Protein AF-A0AA40NES8-F1 (afdb_monomer_lite)

Structure (mmCIF, N/CA/C/O backbone):
data_AF-A0AA40NES8-F1
#
_entry.id   AF-A0AA40NES8-F1
#
loop_
_atom_site.group_PDB
_atom_site.id
_atom_site.type_symbol
_atom_site.label_atom_id
_atom_site.label_alt_id
_atom_site.label_comp_id
_atom_site.label_asym_id
_atom_site.label_entity_id
_atom_site.label_seq_id
_atom_site.pdbx_PDB_ins_code
_atom_site.Cartn_x
_atom_site.Cartn_y
_atom_site.Cartn_z
_atom_site.occupancy
_atom_site.B_iso_or_equiv
_atom_site.auth_seq_id
_atom_site.auth_comp_id
_atom_site.auth_asym_id
_atom_site.auth_atom_id
_atom_site.pdbx_PDB_model_num
ATOM 1 N N . MET A 1 1 ? -48.119 -33.885 80.342 1.00 29.70 1 MET A N 1
ATOM 2 C CA . MET A 1 1 ? -49.426 -34.510 80.051 1.00 29.70 1 MET A CA 1
ATOM 3 C C . MET A 1 1 ? -50.015 -34.998 81.374 1.00 29.70 1 MET A C 1
ATOM 5 O O . MET A 1 1 ? -49.355 -35.772 82.047 1.00 29.70 1 MET A O 1
ATOM 9 N N . ASN A 1 2 ? -51.179 -34.446 81.740 1.00 31.34 2 ASN A N 1
ATOM 10 C CA . ASN A 1 2 ? -52.145 -34.796 82.800 1.00 31.34 2 ASN A CA 1
ATOM 11 C C . ASN A 1 2 ? -51.704 -35.031 84.259 1.00 31.34 2 ASN A C 1
ATOM 13 O O . ASN A 1 2 ? -51.312 -36.128 84.637 1.00 31.34 2 ASN A O 1
ATOM 17 N N . ILE A 1 3 ? -51.990 -34.036 85.110 1.00 27.05 3 ILE A N 1
ATOM 18 C CA . ILE A 1 3 ? -52.315 -34.236 86.531 1.00 27.05 3 ILE A CA 1
ATOM 19 C C . ILE A 1 3 ? -53.785 -33.827 86.702 1.00 27.05 3 ILE A C 1
ATOM 21 O O . ILE A 1 3 ? -54.107 -32.645 86.799 1.00 27.05 3 ILE A O 1
ATOM 25 N N . SER A 1 4 ? -54.687 -34.809 86.665 1.00 29.05 4 SER A N 1
ATOM 26 C CA . SER A 1 4 ? -56.101 -34.632 87.009 1.00 29.05 4 SER A CA 1
ATOM 27 C C . SER A 1 4 ? -56.239 -34.606 88.528 1.00 29.05 4 SER A C 1
ATOM 29 O O . SER A 1 4 ? -56.135 -35.641 89.181 1.00 29.05 4 SER A O 1
ATOM 31 N N . ILE A 1 5 ? -56.483 -33.427 89.098 1.00 32.81 5 ILE A N 1
ATOM 32 C CA . ILE A 1 5 ? -56.870 -33.289 90.505 1.00 32.81 5 ILE A CA 1
ATOM 33 C C . ILE A 1 5 ? -58.359 -33.643 90.595 1.00 32.81 5 ILE A C 1
ATOM 35 O O . ILE A 1 5 ? -59.237 -32.793 90.462 1.00 32.81 5 ILE A O 1
ATOM 39 N N . LEU A 1 6 ? -58.634 -34.936 90.766 1.00 34.38 6 LEU A N 1
ATOM 40 C CA . LEU A 1 6 ? -59.922 -35.440 91.230 1.00 34.38 6 LEU A CA 1
ATOM 41 C C . LEU A 1 6 ? -60.096 -34.984 92.684 1.00 34.38 6 LEU A C 1
ATOM 43 O O . LEU A 1 6 ? -59.504 -35.535 93.609 1.00 34.38 6 LEU A O 1
ATOM 47 N N . LEU A 1 7 ? -60.889 -33.931 92.874 1.00 34.03 7 LEU A N 1
ATOM 48 C CA . LEU A 1 7 ? -61.411 -33.490 94.167 1.00 34.03 7 LEU A CA 1
ATOM 49 C C . LEU A 1 7 ? -62.458 -34.502 94.676 1.00 34.03 7 LEU A C 1
ATOM 51 O O . LEU A 1 7 ? -63.634 -34.192 94.808 1.00 34.03 7 LEU A O 1
ATOM 55 N N . GLU A 1 8 ? -62.029 -35.724 94.988 1.00 33.12 8 GLU A N 1
ATOM 56 C CA . GLU A 1 8 ? -62.782 -36.648 95.839 1.00 33.12 8 GLU A CA 1
ATOM 57 C C . GLU A 1 8 ? -62.264 -36.526 97.275 1.00 33.12 8 GLU A C 1
ATOM 59 O O . GLU A 1 8 ? -61.567 -37.384 97.810 1.00 33.12 8 GLU A O 1
ATOM 64 N N . ARG A 1 9 ? -62.620 -35.425 97.942 1.00 36.44 9 ARG A N 1
ATOM 65 C CA . ARG A 1 9 ? -62.800 -35.484 99.394 1.00 36.44 9 ARG A CA 1
ATOM 66 C C . ARG A 1 9 ? -64.257 -35.830 99.627 1.00 36.44 9 ARG A C 1
ATOM 68 O O . ARG A 1 9 ? -65.114 -34.952 99.616 1.00 36.44 9 ARG A O 1
ATOM 75 N N . ALA A 1 10 ? -64.512 -37.123 99.809 1.00 39.66 10 ALA A N 1
ATOM 76 C CA . ALA A 1 10 ? -65.735 -37.617 100.413 1.00 39.66 10 ALA A CA 1
ATOM 77 C C . ALA A 1 10 ? -65.967 -36.838 101.717 1.00 39.66 10 ALA A C 1
ATOM 79 O O . ALA A 1 10 ? -65.285 -37.054 102.720 1.00 39.66 10 ALA A O 1
ATOM 80 N N . LEU A 1 11 ? -66.881 -35.866 101.677 1.00 40.09 11 LEU A N 1
ATOM 81 C CA . LEU A 1 11 ? -67.398 -35.237 102.883 1.00 40.09 11 LEU A CA 1
ATOM 82 C C . LEU A 1 11 ? -67.978 -36.366 103.748 1.00 40.09 11 LEU A C 1
ATOM 84 O O . LEU A 1 11 ? -68.736 -37.186 103.219 1.00 40.09 11 LEU A O 1
ATOM 88 N N . PRO A 1 12 ? -67.641 -36.450 105.047 1.00 40.66 12 PRO A N 1
ATOM 89 C CA . PRO A 1 12 ? -68.245 -37.440 105.915 1.00 40.66 12 PRO A CA 1
ATOM 90 C C . PRO A 1 12 ? -69.731 -37.089 106.008 1.00 40.66 12 PRO A C 1
ATOM 92 O O . PRO A 1 12 ? -70.103 -36.138 106.696 1.00 40.66 12 PRO A O 1
ATOM 95 N N . LEU A 1 13 ? -70.575 -37.826 105.278 1.00 49.00 13 LEU A N 1
ATOM 96 C CA . LEU A 1 13 ? -72.038 -37.759 105.332 1.00 49.00 13 LEU A CA 1
ATOM 97 C C . LEU A 1 13 ? -72.513 -38.282 106.694 1.00 49.00 13 LEU A C 1
ATOM 99 O O . LEU A 1 13 ? -73.151 -39.323 106.816 1.00 49.00 13 LEU A O 1
ATOM 103 N N . SER A 1 14 ? -72.152 -37.569 107.753 1.00 48.56 14 SER A N 1
ATOM 104 C CA . SER A 1 14 ? -72.770 -37.719 109.057 1.00 48.56 14 SER A CA 1
ATOM 105 C C . SER A 1 14 ? -74.100 -36.966 109.017 1.00 48.56 14 SER A C 1
ATOM 107 O O . SER A 1 14 ? -74.157 -35.830 108.542 1.00 48.56 14 SER A O 1
ATOM 109 N N . LYS A 1 15 ? -75.177 -37.595 109.513 1.00 53.56 15 LYS A N 1
ATOM 110 C CA . LYS A 1 15 ? -76.528 -37.001 109.640 1.00 53.56 15 LYS A CA 1
ATOM 111 C C . LYS A 1 15 ? -76.515 -35.567 110.200 1.00 53.56 15 LYS A C 1
ATOM 113 O O . LYS A 1 15 ? -77.340 -34.753 109.809 1.00 53.56 15 LYS A O 1
ATOM 118 N N . ASN A 1 16 ? -75.517 -35.259 111.028 1.00 54.31 16 ASN A N 1
ATOM 119 C CA . ASN A 1 16 ? -75.294 -33.967 111.665 1.00 54.31 16 ASN A CA 1
ATOM 120 C C . ASN A 1 16 ? -75.141 -32.795 110.668 1.00 54.31 16 ASN A C 1
ATOM 122 O O . ASN A 1 16 ? -75.653 -31.713 110.919 1.00 54.31 16 ASN A O 1
ATOM 126 N N . ILE A 1 17 ? -74.497 -32.986 109.508 1.00 53.44 17 ILE A N 1
ATOM 127 C CA . ILE A 1 17 ? -74.299 -31.880 108.547 1.00 53.44 17 ILE A CA 1
ATOM 128 C C . ILE A 1 17 ? -75.599 -31.531 107.808 1.00 53.44 17 ILE A C 1
ATOM 130 O O . ILE A 1 17 ? -75.867 -30.358 107.564 1.00 53.44 17 ILE A O 1
ATOM 134 N N . LEU A 1 18 ? -76.422 -32.528 107.472 1.00 56.97 18 LEU A N 1
ATOM 135 C CA . LEU A 1 18 ? -77.693 -32.304 106.776 1.00 56.97 18 LEU A CA 1
ATOM 136 C C . LEU A 1 18 ? -78.721 -31.612 107.682 1.00 56.97 18 LEU A C 1
ATOM 138 O O . LEU A 1 18 ? -79.370 -30.671 107.234 1.00 56.97 18 LEU A O 1
ATOM 142 N N . GLU A 1 19 ? -78.800 -32.002 108.958 1.00 59.97 19 GLU A N 1
ATOM 143 C CA . GLU A 1 19 ? -79.675 -31.346 109.944 1.00 59.97 19 GLU A CA 1
ATOM 144 C C . GLU A 1 19 ? -79.287 -29.880 110.175 1.00 59.97 19 GLU A C 1
ATOM 146 O O . GLU A 1 19 ? -80.159 -29.029 110.323 1.00 59.97 19 GLU A O 1
ATOM 151 N N . ARG A 1 20 ? -77.989 -29.556 110.131 1.00 55.78 20 ARG A N 1
ATOM 152 C CA . ARG A 1 20 ? -77.495 -28.173 110.262 1.00 55.78 20 ARG A CA 1
ATOM 153 C C . ARG A 1 20 ? -77.740 -27.311 109.020 1.00 55.78 20 ARG A C 1
ATOM 155 O O . ARG A 1 20 ? -77.788 -26.088 109.114 1.00 55.78 20 ARG A O 1
ATOM 162 N N . ILE A 1 21 ? -77.913 -27.929 107.852 1.00 56.28 21 ILE A N 1
ATOM 163 C CA . ILE A 1 21 ? -78.373 -27.231 106.643 1.00 56.28 21 ILE A CA 1
ATOM 164 C C . ILE A 1 21 ? -79.890 -27.003 106.720 1.00 56.28 21 ILE A C 1
ATOM 166 O O . ILE A 1 21 ? -80.356 -25.910 106.410 1.00 56.28 21 ILE A O 1
ATOM 170 N N . GLU A 1 22 ? -80.668 -27.998 107.165 1.00 57.59 22 GLU A N 1
ATOM 171 C CA . GLU A 1 22 ? -82.124 -27.854 107.344 1.00 57.59 22 GLU A CA 1
ATOM 172 C C . GLU A 1 22 ? -82.500 -26.859 108.447 1.00 57.59 22 GLU A C 1
ATOM 174 O O . GLU A 1 22 ? -83.479 -26.131 108.293 1.00 57.59 22 GLU A O 1
ATOM 179 N N . SER A 1 23 ? -81.709 -26.763 109.519 1.00 59.88 23 SER A N 1
ATOM 180 C CA . SER A 1 23 ? -81.905 -25.768 110.582 1.00 59.88 23 SER A CA 1
ATOM 181 C C . SER A 1 23 ? -81.563 -24.334 110.157 1.00 59.88 23 SER A C 1
ATOM 183 O O . SER A 1 23 ? -81.812 -23.397 110.916 1.00 59.88 23 SER A O 1
ATOM 185 N N . GLY A 1 24 ? -80.987 -24.147 108.964 1.00 51.44 24 GLY A N 1
ATOM 186 C CA . GLY A 1 24 ? -80.525 -22.853 108.462 1.00 51.44 24 GLY A CA 1
ATOM 187 C C . GLY A 1 24 ? -79.193 -22.384 109.056 1.00 51.44 24 GLY A C 1
ATOM 188 O O . GLY A 1 24 ? -78.754 -21.280 108.742 1.00 51.44 24 GLY A O 1
ATOM 189 N N . GLU A 1 25 ? -78.531 -23.204 109.881 1.00 46.00 25 GLU A N 1
ATOM 190 C CA . GLU A 1 25 ? -77.230 -22.883 110.483 1.00 46.00 25 GLU A CA 1
ATOM 191 C C . GLU A 1 25 ? -76.102 -22.832 109.433 1.00 46.00 25 GLU A C 1
ATOM 193 O O . GLU A 1 25 ? -75.154 -22.061 109.573 1.00 46.00 25 GLU A O 1
ATOM 198 N N . LEU A 1 26 ? -76.201 -23.625 108.358 1.00 40.88 26 LEU A N 1
ATOM 199 C CA . LEU A 1 26 ? -75.233 -23.657 107.258 1.00 40.88 26 LEU A CA 1
ATOM 200 C C . LEU A 1 26 ? -75.900 -23.337 105.913 1.00 40.88 26 LEU A C 1
ATOM 202 O O . LEU A 1 26 ? -76.825 -24.021 105.479 1.00 40.88 26 LEU A O 1
ATOM 206 N N . THR A 1 27 ? -75.391 -22.318 105.215 1.00 46.47 27 THR A N 1
ATOM 207 C CA . THR A 1 27 ? -75.899 -21.870 103.907 1.00 46.47 27 THR A CA 1
ATOM 208 C C . THR A 1 27 ? -75.092 -22.507 102.771 1.00 46.47 27 THR A C 1
ATOM 210 O O . THR A 1 27 ? -73.869 -22.380 102.728 1.00 46.47 27 THR A O 1
ATOM 213 N N . VAL A 1 28 ? -75.758 -23.205 101.844 1.00 47.62 28 VAL A N 1
ATOM 214 C CA . VAL A 1 28 ? -75.113 -23.962 100.752 1.00 47.62 28 VAL A CA 1
ATOM 215 C C . VAL A 1 28 ? -75.344 -23.265 99.411 1.00 47.62 28 VAL A C 1
ATOM 217 O O . VAL A 1 28 ? -76.488 -23.008 99.046 1.00 47.62 28 VAL A O 1
ATOM 220 N N . PHE A 1 29 ? -74.275 -23.018 98.646 1.00 47.19 29 PHE A N 1
ATOM 221 C CA . PHE A 1 29 ? -74.347 -22.388 97.324 1.00 47.19 29 PHE A CA 1
ATOM 222 C C . PHE A 1 29 ? -73.915 -23.364 96.215 1.00 47.19 29 PHE A C 1
ATOM 224 O O . PHE A 1 29 ? -72.735 -23.684 96.106 1.00 47.19 29 PHE A O 1
ATOM 231 N N . GLY A 1 30 ? -74.871 -23.786 95.373 1.00 49.47 30 GLY A N 1
ATOM 232 C CA . GLY A 1 30 ? -74.612 -24.310 94.025 1.00 49.47 30 GLY A CA 1
ATOM 233 C C . GLY A 1 30 ? -74.220 -25.786 93.835 1.00 49.47 30 GLY A C 1
ATOM 234 O O . GLY A 1 30 ? -73.278 -26.271 94.448 1.00 49.47 30 GLY A O 1
ATOM 235 N N . GLY A 1 31 ? -74.897 -26.494 92.913 1.00 59.12 31 GLY A N 1
ATOM 236 C CA . GLY A 1 31 ? -74.584 -27.879 92.503 1.00 59.12 31 GLY A CA 1
ATOM 237 C C . GLY A 1 31 ? -75.790 -28.835 92.468 1.00 59.12 31 GLY A C 1
ATOM 238 O O . GLY A 1 31 ? -76.889 -28.488 92.883 1.00 59.12 31 GLY A O 1
ATOM 239 N N . THR A 1 32 ? -75.616 -30.062 91.964 1.00 55.25 32 THR A N 1
ATOM 240 C CA . THR A 1 32 ? -76.651 -31.118 92.009 1.00 55.25 32 THR A CA 1
ATOM 241 C C . THR A 1 32 ? -76.212 -32.249 92.922 1.00 55.25 32 THR A C 1
ATOM 243 O O . THR A 1 32 ? -75.162 -32.841 92.679 1.00 55.25 32 THR A O 1
ATOM 246 N N . ILE A 1 33 ? -77.016 -32.587 93.928 1.00 56.47 33 ILE A N 1
ATOM 247 C CA . ILE A 1 33 ? -76.779 -33.763 94.768 1.00 56.47 33 ILE A CA 1
ATOM 248 C C . ILE A 1 33 ? -77.309 -34.980 94.010 1.00 56.47 33 ILE A C 1
ATOM 250 O O . ILE A 1 33 ? -78.463 -34.983 93.571 1.00 56.47 33 ILE A O 1
ATOM 254 N N . ARG A 1 34 ? -76.464 -36.000 93.836 1.00 51.94 34 ARG A N 1
ATOM 255 C CA . ARG A 1 34 ? -76.801 -37.263 93.165 1.00 51.94 34 ARG A CA 1
ATOM 256 C C . ARG A 1 34 ? -76.730 -38.430 94.151 1.00 51.94 34 ARG A C 1
ATOM 258 O O . ARG A 1 34 ? -75.913 -38.394 95.067 1.00 51.94 34 ARG A O 1
ATOM 265 N N . ASP A 1 35 ? -77.591 -39.432 93.984 1.00 51.78 35 ASP A N 1
ATOM 266 C CA . ASP A 1 35 ? -77.530 -40.677 94.760 1.00 51.78 35 ASP A CA 1
ATOM 267 C C . ASP A 1 35 ? -76.345 -41.562 94.320 1.00 51.78 35 ASP A C 1
ATOM 269 O O . ASP A 1 35 ? -75.658 -41.271 93.337 1.00 51.78 35 ASP A O 1
ATOM 273 N N . GLN A 1 36 ? -76.102 -42.670 95.030 1.00 43.06 36 GLN A N 1
ATOM 274 C CA . GLN A 1 36 ? -75.041 -43.631 94.682 1.00 43.06 36 GLN A CA 1
ATOM 275 C C . GLN A 1 36 ? -75.247 -44.310 93.311 1.00 43.06 36 GLN A C 1
ATOM 277 O O . GLN A 1 36 ? -74.318 -44.916 92.789 1.00 43.06 36 GLN A O 1
ATOM 282 N N . ALA A 1 37 ? -76.436 -44.188 92.711 1.00 41.47 37 ALA A N 1
ATOM 283 C CA . ALA A 1 37 ? -76.745 -44.637 91.354 1.00 41.47 37 ALA A CA 1
ATOM 284 C C . ALA A 1 37 ? -76.629 -43.500 90.311 1.00 41.47 37 ALA A C 1
ATOM 286 O O . ALA A 1 37 ? -77.002 -43.680 89.152 1.00 41.47 37 ALA A O 1
ATOM 287 N N . GLY A 1 38 ? -76.123 -42.325 90.703 1.00 39.50 38 GLY A N 1
ATOM 288 C CA . GLY A 1 38 ? -75.883 -41.174 89.832 1.00 39.50 38 GLY A CA 1
ATOM 289 C C . GLY A 1 38 ? -77.126 -40.348 89.483 1.00 39.50 38 GLY A C 1
ATOM 290 O O . GLY A 1 38 ? -77.019 -39.410 88.680 1.00 39.50 38 GLY A O 1
ATOM 291 N N . ARG A 1 39 ? -78.291 -40.648 90.074 1.00 47.53 39 ARG A N 1
ATOM 292 C CA . ARG A 1 39 ? -79.551 -39.926 89.838 1.00 47.53 39 ARG A CA 1
ATOM 293 C C . ARG A 1 39 ? -79.575 -38.636 90.638 1.00 47.53 39 ARG A C 1
ATOM 295 O O . ARG A 1 39 ? -79.290 -38.644 91.830 1.00 47.53 39 ARG A O 1
ATOM 302 N N . ILE A 1 40 ? -79.928 -37.525 89.994 1.00 47.97 40 ILE A N 1
ATOM 303 C CA . ILE A 1 40 ? -80.036 -36.234 90.678 1.00 47.97 40 ILE A CA 1
ATOM 304 C C . ILE A 1 40 ? -81.236 -36.283 91.621 1.00 47.97 40 ILE A C 1
ATOM 306 O O . ILE A 1 40 ? -82.371 -36.439 91.181 1.00 47.97 40 ILE A O 1
ATOM 310 N N . VAL A 1 41 ? -80.968 -36.148 92.915 1.00 52.56 41 VAL A N 1
ATOM 311 C CA . VAL A 1 41 ? -81.976 -36.173 93.981 1.00 52.56 41 VAL A CA 1
ATOM 312 C C . VAL A 1 41 ? -82.324 -34.773 94.481 1.00 52.56 41 VAL A C 1
ATOM 314 O O . VAL A 1 41 ? -83.406 -34.578 95.027 1.00 52.56 41 VAL A O 1
ATOM 317 N N . LYS A 1 42 ? -81.450 -33.775 94.276 1.00 52.03 42 LYS A N 1
ATOM 318 C CA . LYS A 1 42 ? -81.756 -32.370 94.589 1.00 52.03 42 LYS A CA 1
ATOM 319 C C . LYS A 1 42 ? -80.893 -31.410 93.768 1.00 52.03 42 LYS A C 1
ATOM 321 O O . LYS A 1 42 ? -79.694 -31.635 93.608 1.00 52.03 42 LYS A O 1
ATOM 326 N N . HIS A 1 43 ? -81.491 -30.324 93.283 1.00 53.44 43 HIS A N 1
ATOM 327 C CA . HIS A 1 43 ? -80.774 -29.199 92.678 1.00 53.44 43 HIS A CA 1
ATOM 328 C C . HIS A 1 43 ? -80.565 -28.108 93.738 1.00 53.44 43 HIS A C 1
ATOM 330 O O . HIS A 1 43 ? -81.521 -27.699 94.395 1.00 53.44 43 HIS A O 1
ATOM 336 N N . LEU A 1 44 ? -79.326 -27.651 93.923 1.00 59.78 44 LEU A N 1
ATOM 337 C CA . LEU A 1 44 ? -78.998 -26.490 94.749 1.00 59.78 44 LEU A CA 1
ATOM 338 C C . LEU A 1 44 ? -79.136 -25.240 93.875 1.00 59.78 44 LEU A C 1
ATOM 340 O O . LEU A 1 44 ? -78.520 -25.145 92.812 1.00 59.78 44 LEU A O 1
ATOM 344 N N . VAL A 1 45 ? -79.974 -24.303 94.311 1.00 51.16 45 VAL A N 1
ATOM 345 C CA . VAL A 1 45 ? -80.275 -23.070 93.575 1.00 51.16 45 VAL A CA 1
ATOM 346 C C . VAL A 1 45 ? -79.153 -22.052 93.801 1.00 51.16 45 VAL A C 1
ATOM 348 O O . VAL A 1 45 ? -78.703 -21.865 94.930 1.00 51.16 45 VAL A O 1
ATOM 351 N N . PHE A 1 46 ? -78.694 -21.405 92.728 1.00 49.69 46 PHE A N 1
ATOM 352 C CA . PHE A 1 46 ? -77.762 -20.275 92.796 1.00 49.69 46 PHE A CA 1
ATOM 353 C C . PHE A 1 46 ? -78.528 -18.944 92.907 1.00 49.69 46 PHE A C 1
ATOM 355 O O . PHE A 1 46 ? -79.619 -18.841 92.339 1.00 49.69 46 PHE A O 1
ATOM 362 N N . PRO A 1 47 ? -77.978 -17.912 93.580 1.00 47.69 47 PRO A N 1
ATOM 363 C CA . PRO A 1 47 ? -78.565 -16.578 93.555 1.00 47.69 47 PRO A CA 1
ATOM 364 C C . PRO A 1 47 ? -78.506 -15.998 92.127 1.00 47.69 47 PRO A C 1
ATOM 366 O O . PRO A 1 47 ? -77.508 -16.212 91.437 1.00 47.69 47 PRO A O 1
ATOM 369 N N . PRO A 1 48 ? -79.540 -15.266 91.677 1.00 48.81 48 PRO A N 1
ATOM 370 C CA . PRO A 1 48 ? -79.608 -14.704 90.326 1.00 48.81 48 PRO A CA 1
ATOM 371 C C . PRO A 1 48 ? -78.686 -13.492 90.102 1.00 48.81 48 PRO A C 1
ATOM 373 O O . PRO A 1 48 ? -78.485 -13.097 88.955 1.00 48.81 48 PRO A O 1
ATOM 376 N N . ASP A 1 49 ? -78.083 -12.938 91.156 1.00 50.56 49 ASP A N 1
ATOM 377 C CA . ASP A 1 49 ? -77.230 -11.756 91.048 1.00 50.56 49 ASP A CA 1
ATOM 378 C C . ASP A 1 49 ? -75.748 -12.147 91.020 1.00 50.56 49 ASP A C 1
ATOM 380 O O . ASP A 1 49 ? -75.175 -12.640 91.995 1.00 50.56 49 ASP A O 1
ATOM 384 N N . GLY A 1 50 ? -75.129 -11.950 89.853 1.00 50.56 50 GLY A N 1
ATOM 385 C CA . GLY A 1 50 ? -73.709 -12.191 89.623 1.00 50.56 50 GLY A CA 1
ATOM 386 C C . GLY A 1 50 ? -72.824 -11.366 90.560 1.00 50.56 50 GLY A C 1
ATOM 387 O O . GLY A 1 50 ? -73.068 -10.185 90.800 1.00 50.56 50 GLY A O 1
ATOM 388 N N . GLN A 1 51 ? -71.763 -11.990 91.071 1.00 51.03 51 GLN A N 1
ATOM 389 C CA . GLN A 1 51 ? -70.767 -11.332 91.913 1.00 51.03 51 GLN A CA 1
ATOM 390 C C . GLN A 1 51 ? -70.087 -10.188 91.140 1.00 51.03 51 GLN A C 1
ATOM 392 O O . GLN A 1 51 ? -69.351 -10.421 90.180 1.00 51.03 51 GLN A O 1
ATOM 397 N N . SER A 1 52 ? -70.305 -8.950 91.589 1.00 51.56 52 SER A N 1
ATOM 398 C CA . SER A 1 52 ? -69.778 -7.709 90.995 1.00 51.56 52 SER A CA 1
ATOM 399 C C . SER A 1 52 ? -68.259 -7.705 90.787 1.00 51.56 52 SER A C 1
ATOM 401 O O . SER A 1 52 ? -67.769 -7.081 89.852 1.00 51.56 52 SER A O 1
ATOM 403 N N . ASN A 1 53 ? -67.517 -8.442 91.615 1.00 52.25 53 ASN A N 1
ATOM 404 C CA . ASN A 1 53 ? -66.053 -8.398 91.646 1.00 52.25 53 ASN A CA 1
ATOM 405 C C . ASN A 1 53 ? -65.369 -9.264 90.573 1.00 52.25 53 ASN A C 1
ATOM 407 O O . ASN A 1 53 ? -64.165 -9.139 90.371 1.00 52.25 53 ASN A O 1
ATOM 411 N N . GLN A 1 54 ? -66.092 -10.153 89.881 1.00 51.75 54 GLN A N 1
ATOM 412 C CA . GLN A 1 54 ? -65.502 -10.931 88.780 1.00 51.75 54 GLN A CA 1
ATOM 413 C C . GLN A 1 54 ? -65.440 -10.145 87.468 1.00 51.75 54 GLN A C 1
ATOM 415 O O . GLN A 1 54 ? -64.535 -10.376 86.671 1.00 51.75 54 GLN A O 1
ATOM 420 N N . LYS A 1 55 ? -66.369 -9.206 87.248 1.00 53.72 55 LYS A N 1
ATOM 421 C CA . LYS A 1 55 ? -66.412 -8.388 86.028 1.00 53.72 55 LYS A CA 1
ATOM 422 C C . LYS A 1 55 ? -65.297 -7.336 86.026 1.00 53.72 55 LYS A C 1
ATOM 424 O O . LYS A 1 55 ? -64.550 -7.245 85.063 1.00 53.72 55 LYS A O 1
ATOM 429 N N . THR A 1 56 ? -65.102 -6.655 87.157 1.00 59.59 56 THR A N 1
ATOM 430 C CA . THR A 1 56 ? -64.066 -5.624 87.338 1.00 59.59 56 THR A CA 1
ATOM 431 C C . THR A 1 56 ? -62.644 -6.163 87.189 1.00 59.59 56 THR A C 1
ATOM 433 O O . THR A 1 56 ? -61.836 -5.548 86.509 1.00 59.59 56 THR A O 1
ATOM 436 N N . ASN A 1 57 ? -62.341 -7.344 87.737 1.00 59.50 57 ASN A N 1
ATOM 437 C CA . ASN A 1 57 ? -60.993 -7.920 87.637 1.00 59.50 57 ASN A CA 1
ATOM 438 C C . ASN A 1 57 ? -60.647 -8.396 86.213 1.00 59.50 57 ASN A C 1
ATOM 440 O O . ASN A 1 57 ? -59.477 -8.426 85.838 1.00 59.50 57 ASN A O 1
ATOM 444 N N . LEU A 1 58 ? -61.649 -8.797 85.421 1.00 60.34 58 LEU A N 1
ATOM 445 C CA . LEU A 1 58 ? -61.467 -9.166 84.012 1.00 60.34 58 LEU A CA 1
ATOM 446 C C . LEU A 1 58 ? -61.291 -7.932 83.123 1.00 60.34 58 LEU A C 1
ATOM 448 O O . LEU A 1 58 ? -60.470 -7.964 82.207 1.00 60.34 58 LEU A O 1
ATOM 452 N N . ASP A 1 59 ? -62.021 -6.856 83.413 1.00 69.38 59 ASP A N 1
ATOM 453 C CA . ASP A 1 59 ? -61.897 -5.581 82.706 1.00 69.38 59 ASP A CA 1
ATOM 454 C C . ASP A 1 59 ? -60.541 -4.913 83.001 1.00 69.38 59 ASP A C 1
ATOM 456 O O . ASP A 1 59 ? -59.848 -4.510 82.067 1.00 69.38 59 ASP A O 1
ATOM 460 N N . GLU A 1 60 ? -60.088 -4.910 84.261 1.00 69.50 60 GLU A N 1
ATOM 461 C CA . GLU A 1 60 ? -58.749 -4.434 84.646 1.00 69.50 60 GLU A CA 1
ATOM 462 C C . GLU A 1 60 ? -57.635 -5.256 83.984 1.00 69.50 60 GLU A C 1
ATOM 464 O O . GLU A 1 60 ? -56.689 -4.693 8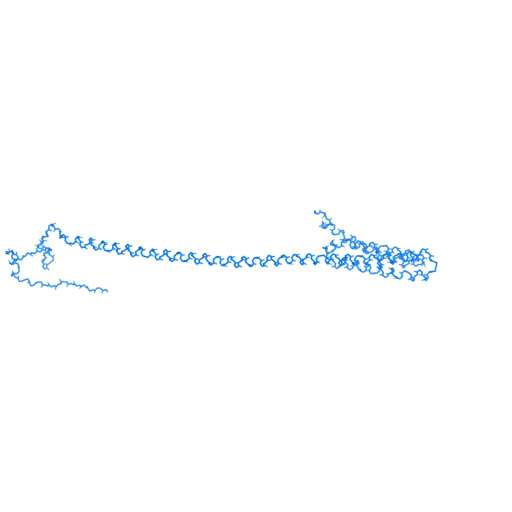3.432 1.00 69.50 60 GLU A O 1
ATOM 469 N N . LEU A 1 61 ? -57.754 -6.590 83.963 1.00 71.69 61 LEU A N 1
ATOM 470 C CA . LEU A 1 61 ? -56.792 -7.456 83.275 1.00 71.69 61 LEU A CA 1
ATOM 471 C C . LEU A 1 61 ? -56.778 -7.193 81.759 1.00 71.69 61 LEU A C 1
ATOM 473 O O . LEU A 1 61 ? -55.712 -7.176 81.147 1.00 71.69 61 LEU A O 1
ATOM 477 N N . SER A 1 62 ? -57.943 -6.964 81.150 1.00 74.38 62 SER A N 1
ATOM 478 C CA . SER A 1 62 ? -58.081 -6.620 79.730 1.00 74.38 62 SER A CA 1
ATOM 479 C C . SER A 1 62 ? -57.426 -5.273 79.401 1.00 74.38 62 SER A C 1
ATOM 481 O O . SER A 1 62 ? -56.660 -5.179 78.441 1.00 74.38 62 SER A O 1
ATOM 483 N N . GLU A 1 63 ? -57.645 -4.238 80.215 1.00 75.38 63 GLU A N 1
ATOM 484 C CA . GLU A 1 63 ? -56.981 -2.937 80.060 1.00 75.38 63 GLU A CA 1
ATOM 485 C C . GLU A 1 63 ? -55.464 -3.033 80.256 1.00 75.38 63 GLU A C 1
ATOM 487 O O . GLU A 1 63 ? -54.692 -2.422 79.508 1.00 75.38 63 GLU A O 1
ATOM 492 N N . GLN A 1 64 ? -55.010 -3.843 81.211 1.00 76.31 64 GLN A N 1
ATOM 493 C CA . GLN A 1 64 ? -53.587 -4.049 81.465 1.00 76.31 64 GLN A CA 1
ATOM 494 C C . GLN A 1 64 ? -52.915 -4.817 80.318 1.00 76.31 64 GLN A C 1
ATOM 496 O O . GLN A 1 64 ? -51.820 -4.457 79.881 1.00 76.31 64 GLN A O 1
ATOM 501 N N . ILE A 1 65 ? -53.592 -5.825 79.760 1.00 74.50 65 ILE A N 1
ATOM 502 C CA . ILE A 1 65 ? -53.133 -6.554 78.572 1.00 74.50 65 ILE A CA 1
ATOM 503 C C . ILE A 1 65 ? -53.085 -5.617 77.364 1.00 74.50 65 ILE A C 1
ATOM 505 O O . ILE A 1 65 ? -52.064 -5.576 76.685 1.00 74.50 65 ILE A O 1
ATOM 509 N N . ASN A 1 66 ? -54.135 -4.830 77.120 1.00 74.62 66 ASN A N 1
ATOM 510 C CA . ASN A 1 66 ? -54.207 -3.917 75.977 1.00 74.62 66 ASN A CA 1
ATOM 511 C C . ASN A 1 66 ? -53.177 -2.786 76.059 1.00 74.62 66 ASN A C 1
ATOM 513 O O . ASN A 1 66 ? -52.549 -2.457 75.056 1.00 74.62 66 ASN A O 1
ATOM 517 N N . SER A 1 67 ? -52.965 -2.201 77.238 1.00 75.81 67 SER A N 1
ATOM 518 C CA . SER A 1 67 ? -51.939 -1.169 77.435 1.00 75.81 67 SER A CA 1
ATOM 519 C C . SER A 1 67 ? -50.529 -1.733 77.257 1.00 75.81 67 SER A C 1
ATOM 521 O O . SER A 1 67 ? -49.719 -1.115 76.565 1.00 75.81 67 SER A O 1
ATOM 523 N N . THR A 1 68 ? -50.259 -2.932 77.782 1.00 75.56 68 THR A N 1
ATOM 524 C CA . THR A 1 68 ? -48.969 -3.611 77.599 1.00 75.56 68 THR A CA 1
ATOM 525 C C . THR A 1 68 ? -48.741 -3.957 76.127 1.00 75.56 68 THR A C 1
ATOM 527 O O . THR A 1 68 ? -47.711 -3.591 75.573 1.00 75.56 68 THR A O 1
ATOM 530 N N . LEU A 1 69 ? -49.723 -4.565 75.450 1.00 75.69 69 LEU A N 1
ATOM 531 C CA . LEU A 1 69 ? -49.651 -4.888 74.019 1.00 75.69 69 LEU A CA 1
ATOM 5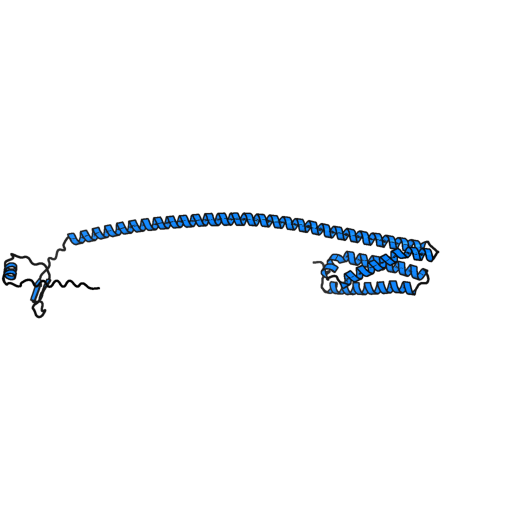32 C C . LEU A 1 69 ? -49.448 -3.649 73.149 1.00 75.69 69 LEU A C 1
ATOM 534 O O . LEU A 1 69 ? -48.592 -3.667 72.270 1.00 75.69 69 LEU A O 1
ATOM 538 N N . ASN A 1 70 ? -50.190 -2.569 73.396 1.00 78.88 70 ASN A N 1
ATOM 539 C CA . ASN A 1 70 ? -50.058 -1.335 72.626 1.00 78.88 70 ASN A CA 1
ATOM 540 C C . ASN A 1 70 ? -48.697 -0.672 72.852 1.00 78.88 70 ASN A C 1
ATOM 542 O O . ASN A 1 70 ? -48.084 -0.191 71.897 1.00 78.88 70 ASN A O 1
ATOM 546 N N . HIS A 1 71 ? -48.196 -0.677 74.090 1.00 79.69 71 HIS A N 1
ATOM 547 C CA . HIS A 1 71 ? -46.871 -0.153 74.405 1.00 79.69 71 HIS A CA 1
ATOM 548 C C . HIS A 1 71 ? -45.772 -0.969 73.714 1.00 79.69 71 HIS A C 1
ATOM 550 O O . HIS A 1 71 ? -44.969 -0.402 72.974 1.00 79.69 71 HIS A O 1
ATOM 556 N N . THR A 1 72 ? -45.801 -2.299 73.847 1.00 79.75 72 THR A N 1
ATOM 557 C CA . THR A 1 72 ? -44.837 -3.199 73.199 1.00 79.75 72 THR A CA 1
ATOM 558 C C . THR A 1 72 ? -44.921 -3.126 71.672 1.00 79.75 72 THR A C 1
ATOM 560 O O . THR A 1 72 ? -43.895 -3.104 71.001 1.00 79.75 72 THR A O 1
ATOM 563 N N . HIS A 1 73 ? -46.121 -3.031 71.092 1.00 81.25 73 HIS A N 1
ATOM 564 C CA . HIS A 1 73 ? -46.295 -2.874 69.646 1.00 81.25 73 HIS A CA 1
ATOM 565 C C . HIS A 1 73 ? -45.710 -1.550 69.141 1.00 81.25 73 HIS A C 1
ATOM 567 O O . HIS A 1 73 ? -45.005 -1.532 68.134 1.00 81.25 73 HIS A O 1
ATOM 573 N N . THR A 1 74 ? -45.959 -0.450 69.856 1.00 83.94 74 THR A N 1
ATOM 574 C CA . THR A 1 74 ? -45.425 0.874 69.503 1.00 83.94 74 THR A CA 1
ATOM 575 C C . THR A 1 74 ? -43.901 0.898 69.610 1.00 83.94 74 THR A C 1
ATOM 577 O O . THR A 1 74 ? -43.231 1.441 68.733 1.00 83.94 74 THR A O 1
ATOM 580 N N . GLU A 1 75 ? -43.342 0.261 70.639 1.00 86.12 75 GLU A N 1
ATOM 581 C CA . GLU A 1 75 ? -41.897 0.129 70.819 1.00 86.12 75 GLU A CA 1
ATOM 582 C C . GLU A 1 75 ? -41.255 -0.704 69.697 1.00 86.12 75 GLU A C 1
ATOM 584 O O . GLU A 1 75 ? -40.290 -0.253 69.077 1.00 86.12 75 GLU A O 1
ATOM 589 N N . ILE A 1 76 ? -41.831 -1.866 69.359 1.00 85.88 76 ILE A N 1
ATOM 590 C CA . ILE A 1 76 ? -41.369 -2.715 68.248 1.00 85.88 76 ILE A CA 1
ATOM 591 C C . ILE A 1 76 ? -41.431 -1.952 66.920 1.00 85.88 76 ILE A C 1
ATOM 593 O O . ILE A 1 76 ? -40.474 -1.984 66.148 1.00 85.88 76 ILE A O 1
ATOM 597 N N . MET A 1 77 ? -42.523 -1.233 66.648 1.00 83.62 77 MET A N 1
ATOM 598 C CA . MET A 1 77 ? -42.658 -0.443 65.420 1.00 83.62 77 MET A CA 1
ATOM 599 C C . MET A 1 77 ? -41.676 0.731 65.372 1.00 83.62 77 MET A C 1
ATOM 601 O O . MET A 1 77 ? -41.123 1.022 64.310 1.00 83.62 77 MET A O 1
ATOM 605 N N . GLY A 1 78 ? -41.392 1.366 66.512 1.00 88.75 78 GLY A N 1
ATOM 606 C CA . GLY A 1 78 ? -40.351 2.387 66.627 1.00 88.75 78 GLY A CA 1
ATOM 607 C C . GLY A 1 78 ? -38.957 1.833 66.320 1.00 88.75 78 GLY A C 1
ATOM 608 O O . GLY A 1 78 ? -38.213 2.427 65.536 1.00 88.75 78 GLY A O 1
ATOM 609 N N . GLN A 1 79 ? -38.620 0.661 66.866 1.00 88.38 79 GLN A N 1
ATOM 610 C CA . GLN A 1 79 ? -37.353 -0.024 66.590 1.00 88.38 79 GLN A CA 1
ATOM 611 C C . GLN A 1 79 ? -37.241 -0.455 65.120 1.00 88.38 79 GLN A C 1
ATOM 613 O O . GLN A 1 79 ? -36.203 -0.224 64.498 1.00 88.38 79 GLN A O 1
ATOM 618 N N . LEU A 1 80 ? -38.309 -1.014 64.541 1.00 89.75 80 LEU A N 1
ATOM 619 C CA . LEU A 1 80 ? -38.359 -1.427 63.135 1.00 89.75 80 LEU A CA 1
ATOM 620 C C . LEU A 1 80 ? -38.203 -0.228 62.186 1.00 89.75 80 LEU A C 1
ATOM 622 O O . LEU A 1 80 ? -37.449 -0.293 61.213 1.00 89.75 80 LEU A O 1
ATOM 626 N N . SER A 1 81 ? -38.876 0.885 62.488 1.00 86.88 81 SER A N 1
ATOM 627 C CA . SER A 1 81 ? -38.756 2.142 61.742 1.00 86.88 81 SER A CA 1
ATOM 628 C C . SER A 1 81 ? -37.321 2.674 61.781 1.00 86.88 81 SER A C 1
ATOM 630 O O . SER A 1 81 ? -36.742 2.982 60.739 1.00 86.88 81 SER A O 1
ATOM 632 N N . ASN A 1 82 ? -36.697 2.681 62.964 1.00 88.75 82 ASN A N 1
ATOM 633 C CA . ASN A 1 82 ? -35.313 3.121 63.123 1.00 88.75 82 ASN A CA 1
ATOM 634 C C . ASN A 1 82 ? -34.328 2.220 62.354 1.00 88.75 82 ASN A C 1
ATOM 636 O O . ASN A 1 82 ? -33.461 2.714 61.638 1.00 88.75 82 ASN A O 1
ATOM 640 N N . GLN A 1 83 ? -34.495 0.895 62.421 1.00 88.38 83 GLN A N 1
ATOM 641 C CA . GLN A 1 83 ? -33.680 -0.046 61.642 1.00 88.38 83 GLN A CA 1
ATOM 642 C C . GLN A 1 83 ? -33.854 0.152 60.131 1.00 88.38 83 GLN A C 1
ATOM 644 O O . GLN A 1 83 ? -32.870 0.137 59.393 1.00 88.38 83 GLN A O 1
ATOM 649 N N . THR A 1 84 ? -35.083 0.398 59.671 1.00 87.81 84 THR A N 1
ATOM 650 C CA . THR A 1 84 ? -35.380 0.676 58.257 1.00 87.81 84 THR A CA 1
ATOM 651 C C . THR A 1 84 ? -34.724 1.979 57.798 1.00 87.81 84 THR A C 1
ATOM 653 O O . THR A 1 84 ? -34.134 2.023 56.719 1.00 87.81 84 THR A O 1
ATOM 656 N N . ALA A 1 85 ? -34.754 3.023 58.632 1.00 84.62 85 ALA A N 1
ATOM 657 C CA . ALA A 1 85 ? -34.080 4.289 58.359 1.00 84.62 85 ALA A CA 1
ATOM 658 C C . ALA A 1 85 ? -32.550 4.126 58.286 1.00 84.62 85 ALA A C 1
ATOM 660 O O . ALA A 1 85 ? -31.921 4.658 57.371 1.00 84.62 85 ALA A O 1
ATOM 661 N N . ILE A 1 86 ? -31.955 3.340 59.192 1.00 89.06 86 ILE A N 1
ATOM 662 C CA . ILE A 1 86 ? -30.518 3.021 59.177 1.00 89.06 86 ILE A CA 1
ATOM 663 C C . ILE A 1 86 ? -30.145 2.258 57.897 1.00 89.06 86 ILE A C 1
ATOM 665 O O . ILE A 1 86 ? -29.186 2.629 57.224 1.00 89.06 86 ILE A O 1
ATOM 669 N N . LEU A 1 87 ? -30.917 1.234 57.517 1.00 88.38 87 LEU A N 1
ATOM 670 C CA . LEU A 1 87 ? -30.716 0.475 56.275 1.00 88.38 87 LEU A CA 1
ATOM 671 C C . LEU A 1 87 ? -30.812 1.368 55.030 1.00 88.38 87 LEU A C 1
ATOM 673 O O . LEU A 1 87 ? -29.965 1.280 54.141 1.00 88.38 87 LEU A O 1
ATOM 677 N N . ALA A 1 88 ? -31.807 2.256 54.975 1.00 85.81 88 ALA A N 1
ATOM 678 C CA . ALA A 1 88 ? -31.956 3.213 53.883 1.00 85.81 88 ALA A CA 1
ATOM 679 C C . ALA A 1 88 ? -30.753 4.167 53.799 1.00 85.81 88 ALA A C 1
ATOM 681 O O . ALA A 1 88 ? -30.212 4.372 52.712 1.00 85.81 88 ALA A O 1
ATOM 682 N N . ALA A 1 89 ? -30.285 4.694 54.934 1.00 85.62 89 ALA A N 1
ATOM 683 C CA . ALA A 1 89 ? -29.107 5.556 54.987 1.00 85.62 89 ALA A CA 1
ATOM 684 C C . ALA A 1 89 ? -27.835 4.82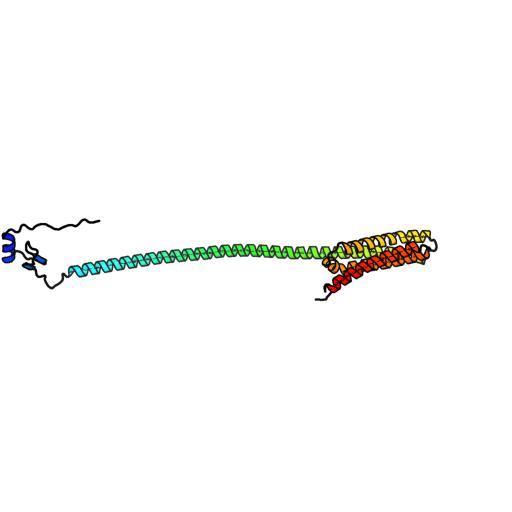7 54.521 1.00 85.62 89 ALA A C 1
ATOM 686 O O . ALA A 1 89 ? -27.082 5.365 53.709 1.00 85.62 89 ALA A O 1
ATOM 687 N N . VAL A 1 90 ? -27.620 3.583 54.964 1.00 89.50 90 VAL A N 1
ATOM 688 C CA . VAL A 1 90 ? -26.487 2.750 54.523 1.00 89.50 90 VAL A CA 1
ATOM 689 C C . VAL A 1 90 ? -26.542 2.497 53.016 1.00 89.50 90 VAL A C 1
ATOM 691 O O . VAL A 1 90 ? -25.522 2.636 52.342 1.00 89.50 90 VAL A O 1
ATOM 694 N N . ASN A 1 91 ? -27.721 2.194 52.465 1.00 85.81 91 ASN A N 1
ATOM 695 C CA . ASN A 1 91 ? -27.896 2.003 51.025 1.00 85.81 91 ASN A CA 1
ATOM 696 C C . ASN A 1 91 ? -27.594 3.278 50.231 1.00 85.81 91 ASN A C 1
ATOM 698 O O . ASN A 1 91 ? -26.915 3.205 49.210 1.00 85.81 91 ASN A O 1
ATOM 702 N N . ILE A 1 92 ? -28.045 4.444 50.707 1.00 88.56 92 ILE A N 1
ATOM 703 C CA . ILE A 1 92 ? -27.763 5.735 50.063 1.00 88.56 92 ILE A CA 1
ATOM 704 C C . ILE A 1 92 ? -26.257 6.012 50.053 1.00 88.56 92 ILE A C 1
ATOM 706 O O . ILE A 1 92 ? -25.707 6.342 49.004 1.00 88.56 92 ILE A O 1
ATOM 710 N N . VAL A 1 93 ? -25.574 5.838 51.188 1.00 89.69 93 VAL A N 1
ATOM 711 C CA . VAL A 1 93 ? -24.123 6.068 51.290 1.00 89.69 93 VAL A CA 1
ATOM 712 C C . VAL A 1 93 ? -23.343 5.069 50.432 1.00 89.69 93 VAL A C 1
ATOM 714 O O . VAL A 1 93 ? -22.423 5.455 49.714 1.00 89.69 93 VAL A O 1
ATOM 717 N N . SER A 1 94 ? -23.727 3.791 50.447 1.00 88.25 94 SER A N 1
ATOM 718 C CA . SER A 1 94 ? -23.092 2.758 49.625 1.00 88.25 94 SER A CA 1
ATOM 719 C C . SER A 1 94 ? -23.271 3.029 48.128 1.00 88.25 94 SER A C 1
ATOM 721 O O . SER A 1 94 ? -22.299 2.966 47.368 1.00 88.25 94 SER A O 1
ATOM 723 N N . ALA A 1 95 ? -24.480 3.405 47.703 1.00 85.06 95 ALA A N 1
ATOM 724 C CA . ALA A 1 95 ? -24.766 3.788 46.325 1.00 85.06 95 ALA A CA 1
ATOM 725 C C . ALA A 1 95 ? -23.997 5.051 45.917 1.00 85.06 95 ALA A C 1
ATOM 727 O O . ALA A 1 95 ? -23.448 5.099 44.819 1.00 85.06 95 ALA A O 1
ATOM 728 N N . HIS A 1 96 ? -23.897 6.045 46.803 1.00 91.31 96 HIS A N 1
ATOM 729 C CA . HIS A 1 96 ? -23.125 7.261 46.559 1.00 91.31 96 HIS A CA 1
ATOM 730 C C . HIS A 1 96 ? -21.638 6.957 46.346 1.00 91.31 96 HIS A C 1
ATOM 732 O O . HIS A 1 96 ? -21.085 7.331 45.315 1.00 91.31 96 HIS A O 1
ATOM 738 N N . ASN A 1 97 ? -21.020 6.194 47.250 1.00 90.06 97 ASN A N 1
ATOM 739 C CA . ASN A 1 97 ? -19.610 5.805 47.142 1.00 90.06 97 ASN A CA 1
ATOM 740 C C . ASN A 1 97 ? -19.341 4.966 45.884 1.00 90.06 97 ASN A C 1
ATOM 742 O O . ASN A 1 97 ? -18.311 5.116 45.221 1.00 90.06 97 ASN A O 1
ATOM 746 N N . THR A 1 98 ? -20.282 4.084 45.535 1.00 90.62 98 THR A N 1
ATOM 747 C CA . THR A 1 98 ? -20.208 3.280 44.311 1.00 90.62 98 THR A CA 1
ATOM 748 C C . THR A 1 98 ? -20.284 4.174 43.075 1.00 90.62 98 THR A C 1
ATOM 750 O O . THR A 1 98 ? -19.443 4.048 42.188 1.00 90.62 98 THR A O 1
ATOM 753 N N . ASN A 1 99 ? -21.224 5.121 43.036 1.00 89.88 99 ASN A N 1
ATOM 754 C CA . ASN A 1 99 ? -21.370 6.067 41.931 1.00 89.88 99 ASN A CA 1
ATOM 755 C C . ASN A 1 99 ? -20.160 6.992 41.795 1.00 89.88 99 ASN A C 1
ATOM 757 O O . ASN A 1 99 ? -19.718 7.231 40.677 1.00 89.88 99 ASN A O 1
ATOM 761 N N . GLU A 1 100 ? -19.584 7.470 42.899 1.00 92.25 100 GLU A N 1
ATOM 762 C CA . GLU A 1 100 ? -18.362 8.278 42.874 1.00 92.25 100 GLU A CA 1
ATOM 763 C C . GLU A 1 100 ? -17.186 7.473 42.298 1.00 92.25 100 GLU A C 1
ATOM 765 O O . GLU A 1 100 ? -16.451 7.951 41.433 1.00 92.25 100 GLU A O 1
ATOM 770 N N . THR A 1 101 ? -17.044 6.213 42.721 1.00 93.44 101 THR A N 1
ATOM 771 C CA . THR A 1 101 ? -16.008 5.306 42.205 1.00 93.44 101 THR A CA 1
ATOM 772 C C . THR A 1 101 ? -16.202 5.021 40.715 1.00 93.44 101 THR A C 1
ATOM 774 O O . THR A 1 101 ? -15.233 5.020 39.955 1.00 93.44 101 THR A O 1
ATOM 777 N N . ILE A 1 102 ? -17.443 4.785 40.278 1.00 92.44 102 ILE A N 1
ATOM 778 C CA . ILE A 1 102 ? -17.778 4.585 38.863 1.00 92.44 102 ILE A CA 1
ATOM 779 C C . ILE A 1 102 ? -17.496 5.861 38.066 1.00 92.44 102 ILE A C 1
ATOM 781 O O . ILE A 1 102 ? -16.886 5.772 37.006 1.00 92.44 102 ILE A O 1
ATOM 785 N N . GLY A 1 103 ? -17.870 7.032 38.588 1.00 92.31 103 GLY A N 1
ATOM 786 C CA . GLY A 1 103 ? -17.614 8.330 37.967 1.00 92.31 103 GLY A CA 1
ATOM 787 C C . GLY A 1 103 ? -16.127 8.559 37.709 1.00 92.31 103 GLY A C 1
ATOM 788 O O . GLY A 1 103 ? -15.744 8.799 36.568 1.00 92.31 103 GLY A O 1
ATOM 789 N N . LYS A 1 104 ? -15.278 8.353 38.726 1.00 95.00 104 LYS A N 1
ATOM 790 C CA . LYS A 1 104 ? -13.812 8.453 38.584 1.00 95.00 104 LYS A CA 1
ATOM 791 C C . LYS A 1 104 ? -13.266 7.489 37.531 1.00 95.00 104 LYS A C 1
ATOM 793 O O . LYS A 1 104 ? -12.451 7.871 36.699 1.00 95.00 104 LYS A O 1
ATOM 798 N N . LYS A 1 105 ? -13.740 6.238 37.518 1.00 94.31 105 LYS A N 1
ATOM 799 C CA . LYS A 1 105 ? -13.319 5.252 36.507 1.00 94.31 105 LYS A CA 1
ATOM 800 C C . LYS A 1 105 ? -13.764 5.624 35.093 1.00 94.31 105 LYS A C 1
ATOM 802 O O . LYS A 1 105 ? -13.025 5.358 34.151 1.00 94.31 105 LYS A O 1
ATOM 807 N N . LEU A 1 106 ? -14.956 6.196 34.929 1.00 93.62 106 LEU A N 1
ATOM 808 C CA . LEU A 1 106 ? -15.445 6.661 33.630 1.00 93.62 106 LEU A CA 1
ATOM 809 C C . LEU A 1 106 ? -14.621 7.842 33.117 1.00 93.62 106 LEU A C 1
ATOM 811 O O . LEU A 1 106 ? -14.266 7.853 31.943 1.00 93.62 106 LEU A O 1
ATOM 815 N N . GLU A 1 107 ? -14.264 8.777 33.996 1.00 94.56 107 GLU A N 1
ATOM 816 C CA . GLU A 1 107 ? -13.380 9.900 33.674 1.00 94.56 107 GLU A CA 1
ATOM 817 C C . GLU A 1 107 ? -11.994 9.403 33.232 1.00 94.56 107 GLU A C 1
ATOM 819 O O . GLU A 1 107 ? -11.531 9.746 32.147 1.00 94.56 107 GLU A O 1
ATOM 824 N N . GLU A 1 108 ? -11.389 8.465 33.972 1.00 95.62 108 GLU A N 1
ATOM 825 C CA . GLU A 1 108 ? -10.125 7.829 33.571 1.00 95.62 108 GLU A CA 1
ATOM 826 C C . GLU A 1 108 ? -10.208 7.094 32.222 1.00 95.62 108 GLU A C 1
ATOM 828 O O . GLU A 1 108 ? -9.223 7.036 31.478 1.00 95.62 108 GLU A O 1
ATOM 833 N N . ILE A 1 109 ? -11.345 6.460 31.917 1.00 95.00 109 ILE A N 1
ATOM 834 C CA . ILE A 1 109 ? -11.567 5.796 30.626 1.00 95.00 109 ILE A CA 1
ATOM 835 C C . ILE A 1 109 ? -11.686 6.839 29.514 1.00 95.00 109 ILE A C 1
ATOM 837 O O . ILE A 1 109 ? -11.065 6.651 28.469 1.00 95.00 109 ILE A O 1
ATOM 841 N N . SER A 1 110 ? -12.423 7.928 29.742 1.00 92.44 110 SER A N 1
ATOM 842 C CA . SER A 1 110 ? -12.560 9.032 28.787 1.00 92.44 110 SER A CA 1
ATOM 843 C C . SER A 1 110 ? -11.194 9.623 28.440 1.00 92.44 110 SER A C 1
ATOM 845 O O . SER A 1 110 ? -10.815 9.647 27.273 1.00 92.44 110 SER A O 1
ATOM 847 N N . ASP A 1 111 ? -10.387 9.945 29.454 1.00 95.06 111 ASP A N 1
ATOM 848 C CA . ASP A 1 111 ? -9.021 10.446 29.272 1.00 95.06 111 ASP A CA 1
ATOM 849 C C . ASP A 1 111 ? -8.142 9.481 28.460 1.00 95.06 111 ASP A C 1
ATOM 851 O O . ASP A 1 111 ? -7.291 9.893 27.666 1.00 95.06 111 ASP A O 1
ATOM 855 N N . LYS A 1 112 ? -8.299 8.168 28.673 1.00 96.25 112 LYS A N 1
ATOM 856 C CA . LYS A 1 112 ? -7.565 7.147 27.911 1.00 96.25 112 LYS A CA 1
ATOM 857 C C . LYS A 1 112 ? -8.024 7.087 26.458 1.00 96.25 112 LYS A C 1
ATOM 859 O O . LYS A 1 112 ? -7.169 6.905 25.592 1.00 96.25 112 LYS A O 1
ATOM 864 N N . ILE A 1 113 ? -9.321 7.230 26.193 1.00 95.00 113 ILE A N 1
ATOM 865 C CA . ILE A 1 113 ? -9.875 7.278 24.834 1.00 95.00 113 ILE A CA 1
ATOM 866 C C . ILE A 1 113 ? -9.325 8.501 24.098 1.00 95.00 113 ILE A C 1
ATOM 868 O O . ILE A 1 113 ? -8.736 8.334 23.033 1.00 95.00 113 ILE A O 1
ATOM 872 N N . ASP A 1 114 ? -9.362 9.684 24.712 1.00 92.00 114 ASP A N 1
ATOM 873 C CA . ASP A 1 114 ? -8.849 10.916 24.099 1.00 92.00 114 ASP A CA 1
ATOM 874 C C . ASP A 1 114 ? -7.355 10.807 23.742 1.00 92.00 114 ASP A C 1
ATOM 876 O O . ASP A 1 114 ? -6.905 11.224 22.669 1.00 92.00 114 ASP A O 1
ATOM 880 N N . ARG A 1 115 ? -6.556 10.181 24.618 1.00 94.06 115 ARG A N 1
ATOM 881 C CA . ARG A 1 115 ? -5.133 9.907 24.344 1.00 94.06 115 ARG A CA 1
ATOM 882 C C . ARG A 1 115 ? -4.940 8.921 23.192 1.00 94.06 115 ARG A C 1
ATOM 884 O O . ARG A 1 115 ? -3.996 9.082 22.415 1.00 94.06 115 ARG A O 1
ATOM 891 N N . LEU A 1 116 ? -5.782 7.893 23.092 1.00 93.62 116 LEU A N 1
ATOM 892 C CA . LEU A 1 116 ? -5.726 6.918 22.001 1.00 93.62 116 LEU A CA 1
ATOM 893 C C . LEU A 1 116 ? -6.123 7.547 20.665 1.00 93.62 116 LEU A C 1
ATOM 895 O O . LEU A 1 116 ? -5.456 7.282 19.663 1.00 93.62 116 LEU A O 1
ATOM 899 N N . ASP A 1 117 ? -7.133 8.411 20.650 1.00 89.62 117 ASP A N 1
ATOM 900 C CA . ASP A 1 117 ? -7.558 9.133 19.452 1.00 89.62 117 ASP A CA 1
ATOM 901 C C . ASP A 1 117 ? -6.452 10.062 18.951 1.00 89.62 117 ASP A C 1
ATOM 903 O O . ASP A 1 117 ? -6.082 10.011 17.773 1.00 89.62 117 ASP A O 1
ATOM 907 N N . LYS A 1 118 ? -5.821 10.821 19.857 1.00 92.44 118 LYS A N 1
ATOM 908 C CA . LYS A 1 118 ? -4.667 11.659 19.512 1.00 92.44 118 LYS A CA 1
ATOM 909 C C . LYS A 1 118 ? -3.510 10.835 18.939 1.00 92.44 118 LYS A C 1
ATOM 911 O O . LYS A 1 118 ? -2.979 11.170 17.884 1.00 92.44 118 LYS A O 1
ATOM 916 N N . LYS A 1 119 ? -3.155 9.722 19.589 1.00 93.62 119 LYS A N 1
ATOM 917 C CA . LYS A 1 119 ? -2.087 8.830 19.112 1.00 93.62 119 LYS A CA 1
ATOM 918 C C . LYS A 1 119 ? -2.418 8.212 17.749 1.00 93.62 119 LYS A C 1
ATOM 920 O O . LYS A 1 119 ? -1.531 8.011 16.925 1.00 93.62 119 LYS A O 1
ATOM 925 N N . THR A 1 120 ? -3.689 7.910 17.498 1.00 86.62 120 THR A N 1
ATOM 926 C CA . THR A 1 120 ? -4.148 7.376 16.210 1.00 86.62 120 THR A CA 1
ATOM 927 C C . THR A 1 120 ? -4.023 8.420 15.101 1.00 86.62 120 THR A C 1
ATOM 929 O O . THR A 1 120 ? -3.607 8.075 13.994 1.00 86.62 120 THR A O 1
ATOM 932 N N . ALA A 1 121 ? -4.325 9.689 15.393 1.00 86.12 121 ALA A N 1
ATOM 933 C CA . ALA A 1 121 ? -4.113 10.794 14.462 1.00 86.12 121 ALA A CA 1
ATOM 934 C C . ALA A 1 121 ? -2.622 10.982 14.130 1.00 86.12 121 ALA A C 1
ATOM 936 O O . ALA A 1 121 ? -2.268 11.001 12.955 1.00 86.12 121 ALA A O 1
ATOM 937 N N . GLU A 1 122 ? -1.746 10.996 15.141 1.00 88.00 122 GLU A N 1
ATOM 938 C CA . GLU A 1 122 ? -0.288 11.094 14.951 1.00 88.00 122 GLU A CA 1
ATOM 939 C C . GLU A 1 122 ? 0.249 9.954 14.065 1.00 88.00 122 GLU A C 1
ATOM 941 O O . GLU A 1 122 ? 0.930 10.196 13.070 1.00 88.00 122 GLU A O 1
ATOM 946 N N . ILE A 1 123 ? -0.137 8.702 14.351 1.00 86.19 123 ILE A N 1
ATOM 947 C CA . ILE A 1 123 ? 0.259 7.540 13.536 1.00 86.19 123 ILE A CA 1
ATOM 948 C C . ILE A 1 123 ? -0.250 7.670 12.092 1.00 86.19 123 ILE A C 1
ATOM 950 O O . ILE A 1 123 ? 0.444 7.286 11.147 1.00 86.19 123 ILE A O 1
ATOM 954 N N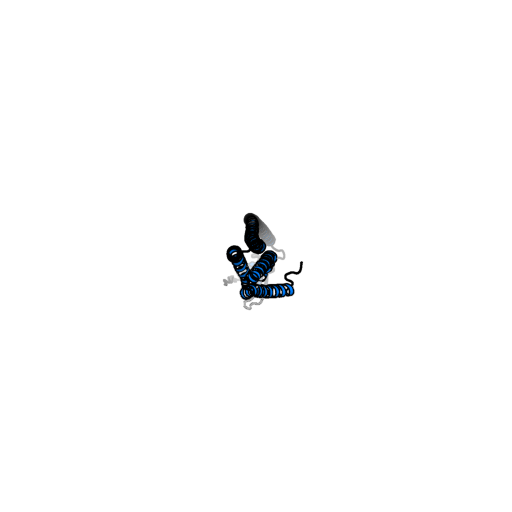 . ARG A 1 124 ? -1.470 8.181 11.895 1.00 79.62 124 ARG A N 1
ATOM 955 C CA . ARG A 1 124 ? -2.037 8.386 10.558 1.00 79.62 124 ARG A CA 1
ATOM 956 C C . ARG A 1 124 ? -1.231 9.418 9.770 1.00 79.62 124 ARG A C 1
ATOM 958 O O . ARG A 1 124 ? -0.931 9.156 8.603 1.00 79.62 124 ARG A O 1
ATOM 965 N N . ASP A 1 125 ? -0.882 10.539 10.389 1.00 82.06 125 ASP A N 1
ATOM 966 C CA . ASP A 1 125 ? -0.109 11.606 9.753 1.00 82.06 125 ASP A CA 1
ATOM 967 C C . ASP A 1 125 ? 1.296 11.121 9.375 1.00 82.06 125 ASP A C 1
ATOM 969 O O . ASP A 1 125 ? 1.725 11.312 8.234 1.00 82.06 125 ASP A O 1
ATOM 973 N N . ASP A 1 126 ? 1.960 10.370 10.259 1.00 83.00 126 ASP A N 1
ATOM 974 C CA . ASP A 1 126 ? 3.256 9.742 9.977 1.00 83.00 126 ASP A CA 1
ATOM 975 C C . ASP A 1 126 ? 3.186 8.764 8.796 1.00 83.00 126 ASP A C 1
ATOM 977 O O . ASP A 1 126 ? 4.081 8.720 7.944 1.00 83.00 126 ASP A O 1
ATOM 981 N N . ILE A 1 127 ? 2.119 7.963 8.702 1.00 79.00 127 ILE A N 1
ATOM 982 C CA . ILE A 1 127 ? 1.912 7.048 7.570 1.00 79.00 127 ILE A CA 1
ATOM 983 C C . ILE A 1 127 ? 1.727 7.834 6.267 1.00 79.00 127 ILE A C 1
ATOM 985 O O . ILE A 1 127 ? 2.290 7.444 5.239 1.00 79.00 127 ILE A O 1
ATOM 989 N N . ILE A 1 128 ? 0.945 8.917 6.284 1.00 74.94 128 ILE A N 1
ATOM 990 C CA . ILE A 1 128 ? 0.721 9.768 5.107 1.00 74.94 128 ILE A CA 1
ATOM 991 C C . ILE A 1 128 ? 2.040 10.411 4.668 1.00 74.94 128 ILE A C 1
ATOM 993 O O . ILE A 1 128 ? 2.404 10.304 3.495 1.00 74.94 128 ILE A O 1
ATOM 997 N N . LEU A 1 129 ? 2.792 11.000 5.598 1.00 78.75 129 LEU A N 1
ATOM 998 C CA . LEU A 1 129 ? 4.076 11.635 5.313 1.00 78.75 129 LEU A CA 1
ATOM 999 C C . LEU A 1 129 ? 5.074 10.638 4.712 1.00 78.75 129 LEU A C 1
ATOM 1001 O O . LEU A 1 129 ? 5.662 10.904 3.664 1.00 78.75 129 LEU A O 1
ATOM 1005 N N . ASN A 1 130 ? 5.204 9.451 5.307 1.00 82.19 130 ASN A N 1
ATOM 1006 C CA . ASN A 1 130 ? 6.082 8.400 4.791 1.00 82.19 130 ASN A CA 1
ATOM 1007 C C . ASN A 1 130 ? 5.696 7.949 3.374 1.00 82.19 130 ASN A C 1
ATOM 1009 O O . ASN A 1 130 ? 6.572 7.683 2.548 1.00 82.19 130 ASN A O 1
ATOM 1013 N N . LYS A 1 131 ? 4.395 7.868 3.063 1.00 79.88 131 LYS A N 1
ATOM 1014 C CA . LYS A 1 131 ? 3.927 7.567 1.700 1.00 79.88 131 LYS A CA 1
ATOM 1015 C C . LYS A 1 131 ? 4.309 8.676 0.716 1.00 79.88 131 LYS A C 1
ATOM 1017 O O . LYS A 1 131 ? 4.779 8.361 -0.376 1.00 79.88 131 LYS A O 1
ATOM 1022 N N . ILE A 1 132 ? 4.150 9.945 1.098 1.00 77.19 132 ILE A N 1
ATOM 1023 C CA . ILE A 1 132 ? 4.507 11.104 0.261 1.00 77.19 132 ILE A CA 1
ATOM 1024 C C . ILE A 1 132 ? 6.012 11.131 -0.022 1.00 77.19 132 ILE A C 1
ATOM 1026 O O . ILE A 1 132 ? 6.410 11.325 -1.171 1.00 77.19 132 ILE A O 1
ATOM 1030 N N . ILE A 1 133 ? 6.845 10.887 0.994 1.00 81.38 133 ILE A N 1
ATOM 1031 C CA . ILE A 1 133 ? 8.306 10.833 0.841 1.00 81.38 133 ILE A CA 1
ATOM 1032 C C . ILE A 1 133 ? 8.686 9.748 -0.170 1.00 81.38 133 ILE A C 1
ATOM 1034 O O . ILE A 1 133 ? 9.332 10.051 -1.172 1.00 81.38 133 ILE A O 1
ATOM 1038 N N . LYS A 1 134 ? 8.190 8.517 0.012 1.00 83.38 134 LYS A N 1
ATOM 1039 C CA . LYS A 1 134 ? 8.453 7.411 -0.925 1.00 83.38 134 LYS A CA 1
ATOM 1040 C C . LYS A 1 134 ? 7.984 7.717 -2.348 1.00 83.38 134 LYS A C 1
ATOM 1042 O O . LYS A 1 134 ? 8.689 7.415 -3.309 1.00 83.38 134 LYS A O 1
ATOM 1047 N N . PHE A 1 135 ? 6.803 8.322 -2.496 1.00 83.06 135 PHE A N 1
ATOM 1048 C CA . PHE A 1 135 ? 6.285 8.751 -3.797 1.00 83.06 135 PHE A CA 1
ATOM 1049 C C . PHE A 1 135 ? 7.231 9.757 -4.464 1.00 83.06 135 PHE A C 1
ATOM 1051 O O . PHE A 1 135 ? 7.561 9.613 -5.641 1.00 83.06 135 PHE A O 1
ATOM 1058 N N . SER A 1 136 ? 7.690 10.756 -3.708 1.00 83.75 136 SER A N 1
ATOM 1059 C CA . SER A 1 136 ? 8.606 11.791 -4.187 1.00 83.75 136 SER A CA 1
ATOM 1060 C C . SER A 1 136 ? 9.953 11.209 -4.623 1.00 83.75 136 SER A C 1
ATOM 1062 O O . SER A 1 136 ? 10.431 11.511 -5.716 1.00 83.75 136 SER A O 1
ATOM 1064 N N . GLU A 1 137 ? 10.532 10.313 -3.823 1.00 86.56 137 GLU A N 1
ATOM 1065 C CA . GLU A 1 137 ? 11.811 9.653 -4.112 1.00 86.56 137 GLU A CA 1
ATOM 1066 C C . GLU A 1 137 ? 11.752 8.809 -5.390 1.00 86.56 137 GLU A C 1
ATOM 1068 O O . GLU A 1 137 ? 12.608 8.944 -6.272 1.00 86.56 137 GLU A O 1
ATOM 1073 N N . ILE A 1 138 ? 10.720 7.968 -5.527 1.00 86.25 138 ILE A N 1
ATOM 1074 C CA . ILE A 1 138 ? 10.525 7.126 -6.716 1.00 86.25 138 ILE A CA 1
ATOM 1075 C C . ILE A 1 138 ? 10.315 7.994 -7.952 1.00 86.25 138 ILE A C 1
ATOM 1077 O O . ILE A 1 138 ? 10.929 7.745 -8.990 1.00 86.25 138 ILE A O 1
ATOM 1081 N N . LYS A 1 139 ? 9.478 9.030 -7.846 1.00 86.62 139 LYS A N 1
ATOM 1082 C CA . LYS A 1 139 ? 9.211 9.944 -8.956 1.00 86.62 139 LYS A CA 1
ATOM 1083 C C . LYS A 1 139 ? 10.477 10.676 -9.396 1.00 86.62 139 LYS A C 1
ATOM 1085 O O . LYS A 1 139 ? 10.768 10.683 -10.588 1.00 86.62 139 LYS A O 1
ATOM 1090 N N . SER A 1 140 ? 11.211 11.266 -8.454 1.00 87.19 140 SER A N 1
ATOM 1091 C CA . SER A 1 140 ? 12.421 12.048 -8.726 1.00 87.19 140 SER A CA 1
ATOM 1092 C C . SER A 1 140 ? 13.503 11.188 -9.382 1.00 87.19 140 SER A C 1
ATOM 1094 O O . SER A 1 140 ? 13.914 11.466 -10.505 1.00 87.19 140 SER A O 1
ATOM 1096 N N . SER A 1 141 ? 13.872 10.070 -8.745 1.00 88.19 141 SER A N 1
ATOM 1097 C CA . SER A 1 141 ? 14.903 9.161 -9.267 1.00 88.19 141 SER A CA 1
ATOM 1098 C C . SER A 1 141 ? 14.548 8.585 -10.641 1.00 88.19 141 SER A C 1
ATOM 1100 O O . SER A 1 141 ? 15.404 8.515 -11.527 1.00 88.19 141 SER A O 1
ATOM 1102 N N . SER A 1 142 ? 13.278 8.224 -10.852 1.00 90.44 142 SER A N 1
ATOM 1103 C CA . SER A 1 142 ? 12.828 7.709 -12.145 1.00 90.44 142 SER A CA 1
ATOM 1104 C C . SER A 1 142 ? 12.906 8.778 -13.227 1.00 90.44 142 SER A C 1
ATOM 1106 O O . SER A 1 142 ? 13.433 8.507 -14.305 1.00 90.44 142 SER A O 1
ATOM 1108 N N . LEU A 1 143 ? 12.427 9.993 -12.939 1.00 90.94 143 LEU A N 1
ATOM 1109 C CA . LEU A 1 143 ? 12.423 11.094 -13.897 1.00 90.94 143 LEU A CA 1
ATOM 1110 C C . LEU A 1 143 ? 13.843 11.483 -14.314 1.00 90.94 143 LEU A C 1
ATOM 1112 O O . LEU A 1 143 ? 14.100 11.550 -15.512 1.00 90.94 143 LEU A O 1
ATOM 1116 N N . THR A 1 144 ? 14.773 11.622 -13.363 1.00 90.56 144 THR A N 1
ATOM 1117 C CA . THR A 1 144 ? 16.185 11.902 -13.666 1.00 90.56 144 THR A CA 1
ATOM 1118 C C . THR A 1 144 ? 16.766 10.855 -14.616 1.00 90.56 144 THR A C 1
ATOM 1120 O O . THR A 1 144 ? 17.320 11.202 -15.654 1.00 90.56 144 THR A O 1
ATOM 1123 N N . SER A 1 145 ? 16.565 9.563 -14.328 1.00 91.88 145 SER A N 1
ATOM 1124 C CA . SER A 1 145 ? 17.097 8.495 -15.187 1.00 91.88 145 SER A CA 1
ATOM 1125 C C . SER A 1 145 ? 16.469 8.465 -16.588 1.00 91.88 145 SER A C 1
ATOM 1127 O O . SER A 1 145 ? 17.139 8.123 -17.562 1.00 91.88 145 SER A O 1
ATOM 1129 N N . ILE A 1 146 ? 15.189 8.841 -16.709 1.00 92.06 146 ILE A N 1
ATOM 1130 C CA . ILE A 1 146 ? 14.495 8.966 -17.997 1.00 92.06 146 ILE A CA 1
ATOM 1131 C C . ILE A 1 146 ? 15.065 10.145 -18.792 1.00 92.06 146 ILE A C 1
ATOM 1133 O O . ILE A 1 146 ? 15.337 9.999 -19.983 1.00 92.06 146 ILE A O 1
ATOM 1137 N N . GLU A 1 147 ? 15.253 11.300 -18.154 1.00 90.81 147 GLU A N 1
ATOM 1138 C CA . GLU A 1 147 ? 15.780 12.514 -18.785 1.00 90.81 147 GLU A CA 1
ATOM 1139 C C . GLU A 1 147 ? 17.222 12.330 -19.269 1.00 90.81 147 GLU A C 1
ATOM 1141 O O . GLU A 1 147 ? 17.529 12.679 -20.409 1.00 90.81 147 GLU A O 1
ATOM 1146 N N . GLU A 1 148 ? 18.084 11.719 -18.455 1.00 89.75 148 GLU A N 1
ATOM 1147 C CA . GLU A 1 148 ? 19.470 11.406 -18.822 1.00 89.75 148 GLU A CA 1
ATOM 1148 C C . GLU A 1 148 ? 19.540 10.465 -20.031 1.00 89.75 148 GLU A C 1
ATOM 1150 O O . GLU A 1 148 ? 20.264 10.731 -20.996 1.00 89.75 148 GLU A O 1
ATOM 1155 N N . ALA A 1 149 ? 18.742 9.393 -20.020 1.00 91.25 149 ALA A N 1
ATOM 1156 C CA . ALA A 1 149 ? 18.676 8.443 -21.124 1.00 91.25 149 ALA A CA 1
ATOM 1157 C C . ALA A 1 149 ? 18.122 9.087 -22.404 1.00 91.25 149 ALA A C 1
ATOM 1159 O O . ALA A 1 149 ? 18.666 8.872 -23.486 1.00 91.25 149 ALA A O 1
ATOM 1160 N N . LEU A 1 150 ? 17.075 9.914 -22.294 1.00 91.00 150 LEU A N 1
ATOM 1161 C CA . LEU A 1 150 ? 16.528 10.675 -23.420 1.00 91.00 150 LEU A CA 1
ATOM 1162 C C . LEU A 1 150 ? 17.557 11.647 -23.996 1.00 91.00 150 LEU A C 1
ATOM 1164 O O . LEU A 1 150 ? 17.693 11.742 -25.215 1.00 91.00 150 LEU A O 1
ATOM 1168 N N . TYR A 1 151 ? 18.285 12.360 -23.137 1.00 90.50 151 TYR A N 1
ATOM 1169 C CA . TYR A 1 151 ? 19.325 13.290 -23.558 1.00 90.50 151 TYR A CA 1
ATOM 1170 C C . TYR A 1 151 ? 20.445 12.564 -24.307 1.00 90.50 151 TYR A C 1
ATOM 1172 O O . TYR A 1 151 ? 20.766 12.939 -25.439 1.00 90.50 151 TYR A O 1
ATOM 1180 N N . ALA A 1 152 ? 20.986 11.486 -23.730 1.00 89.62 152 ALA A N 1
ATOM 1181 C CA . ALA A 1 152 ? 22.011 10.671 -24.373 1.00 89.62 152 ALA A CA 1
ATOM 1182 C C . ALA A 1 152 ? 21.509 10.108 -25.712 1.00 89.62 152 ALA A C 1
ATOM 1184 O O . ALA A 1 152 ? 22.181 10.234 -26.735 1.00 89.62 152 ALA A O 1
ATOM 1185 N N . ASN A 1 153 ? 20.282 9.582 -25.742 1.00 89.38 153 ASN A N 1
ATOM 1186 C CA . ASN A 1 153 ? 19.683 9.040 -26.955 1.00 89.38 153 ASN A CA 1
ATOM 1187 C C . ASN A 1 153 ? 19.338 10.109 -28.012 1.00 89.38 153 ASN A C 1
ATOM 1189 O O . ASN A 1 153 ? 19.155 9.775 -29.177 1.00 89.38 153 ASN A O 1
ATOM 1193 N N . LYS A 1 154 ? 19.247 11.392 -27.655 1.00 89.50 154 LYS A N 1
ATOM 1194 C CA . LYS A 1 154 ? 18.959 12.465 -28.618 1.00 89.50 154 LYS A CA 1
ATOM 1195 C C . LYS A 1 154 ? 20.221 13.122 -29.169 1.00 89.50 154 LYS A C 1
ATOM 1197 O O . LYS A 1 154 ? 20.267 13.446 -30.351 1.00 89.50 154 LYS A O 1
ATOM 1202 N N . VAL A 1 155 ? 21.208 13.374 -28.313 1.00 90.31 155 VAL A N 1
ATOM 1203 C CA . VAL A 1 155 ? 22.331 14.276 -28.626 1.00 90.31 155 VAL A CA 1
ATOM 1204 C C . VAL A 1 155 ? 23.596 13.520 -29.025 1.00 90.31 155 VAL A C 1
ATOM 1206 O O . VAL A 1 155 ? 24.420 14.052 -29.761 1.00 90.31 155 VAL A O 1
ATOM 1209 N N . GLN A 1 156 ? 23.760 12.280 -28.567 1.00 89.81 156 GLN A N 1
ATOM 1210 C CA . GLN A 1 156 ? 25.016 11.547 -28.719 1.00 89.81 156 GLN A CA 1
ATOM 1211 C C . GLN A 1 156 ? 24.968 10.605 -29.912 1.00 89.81 156 GLN A C 1
ATOM 1213 O O . GLN A 1 156 ? 23.926 10.022 -30.216 1.00 89.81 156 GLN A O 1
ATOM 1218 N N . THR A 1 157 ? 26.104 10.449 -30.587 1.00 89.06 157 THR A N 1
ATOM 1219 C CA . THR A 1 157 ? 26.272 9.543 -31.733 1.00 89.06 157 THR A CA 1
ATOM 1220 C C . THR A 1 157 ? 27.083 8.302 -31.390 1.00 89.06 157 THR A C 1
ATOM 1222 O O . THR A 1 157 ? 26.961 7.311 -32.099 1.00 89.06 157 THR A O 1
ATOM 1225 N N . ASP A 1 158 ? 27.892 8.344 -30.325 1.00 93.75 158 ASP A N 1
ATOM 1226 C CA . ASP A 1 158 ? 28.664 7.192 -29.861 1.00 93.75 158 ASP A CA 1
ATOM 1227 C C . ASP A 1 158 ? 27.744 6.153 -29.185 1.00 93.75 158 ASP A C 1
ATOM 1229 O O . ASP A 1 158 ? 27.177 6.433 -28.121 1.00 93.75 158 ASP A O 1
ATOM 1233 N N . PRO A 1 159 ? 27.615 4.937 -29.754 1.00 92.19 159 PRO A N 1
ATOM 1234 C CA . PRO A 1 159 ? 26.821 3.864 -29.166 1.00 92.19 159 PRO A CA 1
ATOM 1235 C C . PRO A 1 159 ? 27.259 3.484 -27.747 1.00 92.19 159 PRO A C 1
ATOM 1237 O O . PRO A 1 159 ? 26.415 3.122 -26.929 1.00 92.19 159 PRO A O 1
ATOM 1240 N N . GLN A 1 160 ? 28.556 3.561 -27.425 1.00 92.75 160 GLN A N 1
ATOM 1241 C CA . GLN A 1 160 ? 29.052 3.182 -26.098 1.00 92.75 160 GLN A CA 1
ATOM 1242 C C . GLN A 1 160 ? 28.661 4.208 -25.035 1.00 92.75 160 GLN A C 1
ATOM 1244 O O . GLN A 1 160 ? 28.208 3.829 -23.952 1.00 92.75 160 GLN A O 1
ATOM 1249 N N . PHE A 1 161 ? 28.736 5.499 -25.365 1.00 92.62 161 PHE A N 1
ATOM 1250 C CA . PHE A 1 161 ? 28.222 6.558 -24.503 1.00 92.62 161 PHE A CA 1
ATOM 1251 C C . PHE A 1 161 ? 26.728 6.375 -24.212 1.00 92.62 161 PHE A C 1
ATOM 1253 O O . PHE A 1 161 ? 26.313 6.446 -23.054 1.00 92.62 161 PHE A O 1
ATOM 1260 N N . ILE A 1 162 ? 25.919 6.097 -25.240 1.00 91.44 162 ILE A N 1
ATOM 1261 C CA . ILE A 1 162 ? 24.475 5.869 -25.082 1.00 91.44 162 ILE A CA 1
ATOM 1262 C C . ILE A 1 162 ? 24.222 4.672 -24.159 1.00 91.44 162 ILE A C 1
ATOM 1264 O O . ILE A 1 162 ? 23.457 4.792 -23.202 1.00 91.44 162 ILE A O 1
ATOM 1268 N N . ARG A 1 163 ? 24.901 3.540 -24.397 1.00 92.75 163 ARG A N 1
ATOM 1269 C CA . ARG A 1 163 ? 24.775 2.333 -23.564 1.00 92.75 163 ARG A CA 1
ATOM 1270 C C . ARG A 1 163 ? 25.103 2.602 -22.100 1.00 92.75 163 ARG A C 1
ATOM 1272 O O . ARG A 1 163 ? 24.384 2.116 -21.232 1.00 92.75 163 ARG A O 1
ATOM 1279 N N . LEU A 1 164 ? 26.140 3.391 -21.820 1.00 93.31 164 LEU A N 1
ATOM 1280 C CA . LEU A 1 164 ? 26.510 3.764 -20.455 1.00 93.31 164 LEU A CA 1
ATOM 1281 C C . LEU A 1 164 ? 25.394 4.566 -19.764 1.00 93.31 164 LEU A C 1
ATOM 1283 O O . LEU A 1 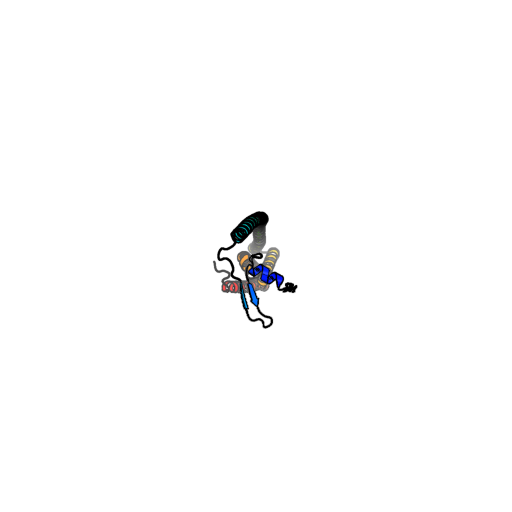164 ? 25.047 4.284 -18.618 1.00 93.31 164 LEU A O 1
ATOM 1287 N N . HIS A 1 165 ? 24.792 5.522 -20.473 1.00 90.56 165 HIS A N 1
ATOM 1288 C CA . HIS A 1 165 ? 23.804 6.447 -19.908 1.00 90.56 165 HIS A CA 1
ATOM 1289 C C . HIS A 1 165 ? 22.393 5.860 -19.784 1.00 90.56 165 HIS A C 1
ATOM 1291 O O . HIS A 1 165 ? 21.563 6.418 -19.072 1.00 90.56 165 HIS A O 1
ATOM 1297 N N . ILE A 1 166 ? 22.111 4.706 -20.398 1.00 93.88 166 ILE A N 1
ATOM 1298 C CA . ILE A 1 166 ? 20.856 3.972 -20.161 1.00 93.88 166 ILE A CA 1
ATOM 1299 C C . ILE A 1 166 ? 20.936 2.954 -19.016 1.00 93.88 166 ILE A C 1
ATOM 1301 O O . ILE A 1 166 ? 19.906 2.401 -18.628 1.00 93.88 166 ILE A O 1
ATOM 1305 N N . ILE A 1 167 ? 22.119 2.702 -18.436 1.00 94.44 167 ILE A N 1
ATOM 1306 C CA . ILE A 1 167 ? 22.271 1.790 -17.285 1.00 94.44 167 ILE A CA 1
ATOM 1307 C C . ILE A 1 167 ? 21.399 2.222 -16.091 1.00 94.44 167 ILE A C 1
ATOM 1309 O O . ILE A 1 167 ? 20.685 1.364 -15.554 1.00 94.44 167 ILE A O 1
ATOM 1313 N N . PRO A 1 168 ? 21.385 3.507 -15.672 1.00 94.31 168 PRO A N 1
ATOM 1314 C CA . PRO A 1 168 ? 20.513 3.954 -14.587 1.00 94.31 168 PRO A CA 1
ATOM 1315 C C . PRO A 1 168 ? 19.038 3.703 -14.904 1.00 94.31 168 PRO A C 1
ATOM 1317 O O . PRO A 1 168 ? 18.316 3.153 -14.075 1.00 94.31 168 PRO A O 1
ATOM 1320 N N . LEU A 1 169 ? 18.609 4.002 -16.134 1.00 96.00 169 LEU A N 1
ATOM 1321 C CA . LEU A 1 169 ? 17.230 3.789 -16.567 1.00 96.00 169 LEU A CA 1
ATOM 1322 C C . LEU A 1 169 ? 16.837 2.304 -16.569 1.00 96.00 169 LEU A C 1
ATOM 1324 O O . LEU A 1 169 ? 15.731 1.955 -16.158 1.00 96.00 169 LEU A O 1
ATOM 1328 N N . ARG A 1 170 ? 17.744 1.407 -16.969 1.00 96.19 170 ARG A N 1
ATOM 1329 C CA . ARG A 1 170 ? 17.527 -0.047 -16.890 1.00 96.19 170 ARG A CA 1
ATOM 1330 C C . ARG A 1 170 ? 17.286 -0.498 -15.452 1.00 96.19 170 ARG A C 1
ATOM 1332 O O . ARG A 1 170 ? 16.377 -1.288 -15.193 1.00 96.19 170 ARG A O 1
ATOM 1339 N N . LYS A 1 171 ? 18.082 0.014 -14.510 1.00 95.75 171 LYS A N 1
ATOM 1340 C CA . LYS A 1 171 ? 17.902 -0.262 -13.079 1.00 95.75 171 LYS A CA 1
ATOM 1341 C C . LYS A 1 171 ? 16.553 0.264 -12.586 1.00 95.75 171 LYS A C 1
ATOM 1343 O O . LYS A 1 171 ? 15.819 -0.485 -11.947 1.00 95.75 171 LYS A O 1
ATOM 1348 N N . THR A 1 172 ? 16.201 1.500 -12.939 1.00 95.00 172 THR A N 1
ATOM 1349 C CA . THR A 1 172 ? 14.894 2.102 -12.639 1.00 95.00 172 THR A CA 1
ATOM 1350 C C . THR A 1 172 ? 13.748 1.236 -13.160 1.00 95.00 172 THR A C 1
ATOM 1352 O O . THR A 1 172 ? 12.856 0.882 -12.393 1.00 95.00 172 THR A O 1
ATOM 1355 N N . PHE A 1 173 ? 13.788 0.821 -14.429 1.00 96.69 173 PHE A N 1
ATOM 1356 C CA . PHE A 1 173 ? 12.760 -0.034 -15.021 1.00 96.69 173 PHE A CA 1
ATOM 1357 C C . PHE A 1 173 ? 12.593 -1.354 -14.260 1.00 96.69 173 PHE A C 1
ATOM 1359 O O . PHE A 1 173 ? 11.469 -1.734 -13.935 1.00 96.69 173 PHE A O 1
ATOM 1366 N N . ASN A 1 174 ? 13.696 -2.040 -13.947 1.00 95.50 174 ASN A N 1
ATOM 1367 C CA . ASN A 1 174 ? 13.647 -3.312 -13.224 1.00 95.50 174 ASN A CA 1
ATOM 1368 C C . ASN A 1 174 ? 13.106 -3.145 -11.798 1.00 95.50 174 ASN A C 1
ATOM 1370 O O . ASN A 1 174 ? 12.290 -3.957 -11.369 1.00 95.50 174 ASN A O 1
ATOM 1374 N N . ASN A 1 175 ? 13.487 -2.074 -11.099 1.00 94.75 175 ASN A N 1
ATOM 1375 C CA . ASN A 1 175 ? 12.967 -1.770 -9.766 1.00 94.75 175 ASN A CA 1
ATOM 1376 C C . ASN A 1 175 ? 11.464 -1.468 -9.798 1.00 94.75 175 ASN A C 1
ATOM 1378 O O . ASN A 1 175 ? 10.712 -2.005 -8.989 1.00 94.75 175 ASN A O 1
ATOM 1382 N N . LEU A 1 176 ? 11.014 -0.646 -10.752 1.00 95.56 176 LEU A N 1
ATOM 1383 C CA . LEU A 1 176 ? 9.593 -0.342 -10.933 1.00 95.56 176 LEU A CA 1
ATOM 1384 C C . LEU A 1 176 ? 8.799 -1.592 -11.330 1.00 95.56 176 LEU A C 1
ATOM 1386 O O . LEU A 1 176 ? 7.671 -1.768 -10.880 1.00 95.56 176 LEU A O 1
ATOM 1390 N N . HIS A 1 177 ? 9.377 -2.470 -12.155 1.00 95.50 177 HIS A N 1
ATOM 1391 C CA . HIS A 1 177 ? 8.761 -3.742 -12.523 1.00 95.50 177 HIS A CA 1
ATOM 1392 C C . HIS A 1 177 ? 8.597 -4.661 -11.314 1.00 95.50 177 HIS A C 1
ATOM 1394 O O . HIS A 1 177 ? 7.488 -5.126 -11.083 1.00 95.50 177 HIS A O 1
ATOM 1400 N N . ALA A 1 178 ? 9.660 -4.883 -10.537 1.00 93.31 178 ALA A N 1
ATOM 1401 C CA . ALA A 1 178 ? 9.594 -5.693 -9.324 1.00 93.31 178 ALA A CA 1
ATOM 1402 C C . ALA A 1 178 ? 8.549 -5.132 -8.352 1.00 93.31 178 ALA A C 1
ATOM 1404 O O . ALA A 1 178 ? 7.611 -5.832 -7.992 1.00 93.31 178 ALA A O 1
ATOM 1405 N N . MET A 1 179 ? 8.611 -3.829 -8.061 1.00 91.88 179 MET A N 1
ATOM 1406 C CA . MET A 1 179 ? 7.665 -3.174 -7.156 1.00 91.88 179 MET A CA 1
ATOM 1407 C C . MET A 1 179 ? 6.211 -3.297 -7.629 1.00 91.88 179 MET A C 1
ATOM 1409 O O . MET A 1 179 ? 5.317 -3.544 -6.823 1.00 91.88 179 MET A O 1
ATOM 1413 N N . LEU A 1 180 ? 5.960 -3.145 -8.933 1.00 93.12 180 LEU A N 1
ATOM 1414 C CA . LEU A 1 180 ? 4.629 -3.338 -9.504 1.00 93.12 180 LEU A CA 1
ATOM 1415 C C . LEU A 1 180 ? 4.145 -4.780 -9.315 1.00 93.12 180 LEU A C 1
ATOM 1417 O O . LEU A 1 180 ? 3.005 -4.995 -8.909 1.00 93.12 180 LEU A O 1
ATOM 1421 N N . MET A 1 181 ? 4.999 -5.759 -9.610 1.00 93.56 181 MET A N 1
ATOM 1422 C CA . MET A 1 181 ? 4.647 -7.175 -9.520 1.00 93.56 181 MET A CA 1
ATOM 1423 C C . MET A 1 181 ? 4.431 -7.624 -8.072 1.00 93.56 181 MET A C 1
ATOM 1425 O O . MET A 1 181 ? 3.463 -8.339 -7.824 1.00 93.56 181 MET A O 1
ATOM 1429 N N . ASP A 1 182 ? 5.242 -7.143 -7.129 1.00 89.19 182 ASP A N 1
ATOM 1430 C CA . ASP A 1 182 ? 5.094 -7.401 -5.691 1.00 89.19 182 ASP A CA 1
ATOM 1431 C C . ASP A 1 182 ? 3.762 -6.845 -5.168 1.00 89.19 182 ASP A C 1
ATOM 1433 O O . ASP A 1 182 ? 3.007 -7.536 -4.486 1.00 89.19 182 ASP A O 1
ATOM 1437 N N . ILE A 1 183 ? 3.401 -5.613 -5.553 1.00 87.50 183 ILE A N 1
ATOM 1438 C CA . ILE A 1 183 ? 2.102 -5.036 -5.179 1.00 87.50 183 ILE A CA 1
ATOM 1439 C C . ILE A 1 183 ? 0.957 -5.876 -5.757 1.00 87.50 183 ILE A C 1
ATOM 1441 O O . ILE A 1 183 ? -0.025 -6.149 -5.068 1.00 87.50 183 ILE A O 1
ATOM 1445 N N . LEU A 1 184 ? 1.052 -6.288 -7.021 1.00 87.19 184 LEU A N 1
ATOM 1446 C CA . LEU A 1 184 ? -0.023 -7.027 -7.682 1.00 87.19 184 LEU A CA 1
ATOM 1447 C C . LEU A 1 184 ? -0.201 -8.454 -7.147 1.00 87.19 184 LEU A C 1
ATOM 1449 O O . LEU A 1 184 ? -1.331 -8.951 -7.160 1.00 87.19 184 LEU A O 1
ATOM 1453 N N . SER A 1 185 ? 0.872 -9.098 -6.688 1.00 86.88 185 SER A N 1
ATOM 1454 C CA . SER A 1 185 ? 0.853 -10.472 -6.180 1.00 86.88 185 SER A CA 1
ATOM 1455 C C . SER A 1 185 ? 0.540 -10.548 -4.682 1.00 86.88 185 SER A C 1
ATOM 1457 O O . SER A 1 185 ? -0.265 -11.387 -4.273 1.00 86.88 185 SER A O 1
ATOM 1459 N N . GLU A 1 186 ? 1.113 -9.661 -3.865 1.00 82.88 186 GLU A N 1
ATOM 1460 C CA . GLU A 1 186 ? 1.059 -9.765 -2.402 1.00 82.88 186 GLU A CA 1
ATOM 1461 C C . GLU A 1 186 ? -0.063 -8.934 -1.769 1.00 82.88 186 GLU A C 1
ATOM 1463 O O . GLU A 1 186 ? -0.527 -9.237 -0.663 1.00 82.88 186 GLU A O 1
ATOM 1468 N N . PHE A 1 187 ? -0.516 -7.854 -2.417 1.00 84.00 187 PHE A N 1
ATOM 1469 C CA . PHE A 1 187 ? -1.430 -6.934 -1.746 1.00 84.00 187 PHE A CA 1
ATOM 1470 C C . PHE A 1 187 ? -2.876 -7.438 -1.775 1.00 84.00 187 PHE A C 1
ATOM 1472 O O . PHE A 1 187 ? -3.461 -7.784 -2.807 1.00 84.00 187 PHE A O 1
ATOM 1479 N N . SER A 1 188 ? -3.512 -7.372 -0.601 1.00 83.62 188 SER A N 1
ATOM 1480 C CA . SER A 1 188 ? -4.966 -7.486 -0.472 1.00 83.62 188 SER A CA 1
ATOM 1481 C C . SER A 1 188 ? -5.675 -6.399 -1.288 1.00 83.62 188 SER A C 1
ATOM 1483 O O . SER A 1 188 ? -5.170 -5.279 -1.387 1.00 83.62 188 SER A O 1
ATOM 1485 N N . ASN A 1 189 ? -6.897 -6.676 -1.745 1.00 83.56 189 ASN A N 1
ATOM 1486 C CA . ASN A 1 189 ? -7.731 -5.722 -2.485 1.00 83.56 189 ASN A CA 1
ATOM 1487 C C . ASN A 1 189 ? -7.840 -4.347 -1.799 1.00 83.56 189 ASN A C 1
ATOM 1489 O O . ASN A 1 189 ? -7.674 -3.329 -2.461 1.00 83.56 189 ASN A O 1
ATOM 1493 N N . LYS A 1 190 ? -8.027 -4.313 -0.470 1.00 81.69 190 LYS A N 1
ATOM 1494 C CA . LYS A 1 190 ? -8.084 -3.067 0.315 1.00 81.69 190 LYS A CA 1
ATOM 1495 C C . LYS A 1 190 ? -6.811 -2.226 0.165 1.00 81.69 190 LYS A C 1
ATOM 1497 O O . LYS A 1 190 ? -6.889 -1.054 -0.170 1.00 81.69 190 LYS A O 1
ATOM 1502 N N . LYS A 1 191 ? -5.637 -2.842 0.336 1.00 82.75 191 LYS A N 1
ATOM 1503 C CA . LYS A 1 191 ? -4.339 -2.160 0.178 1.00 82.75 191 LYS A CA 1
ATOM 1504 C C . LYS A 1 191 ? -4.113 -1.631 -1.242 1.00 82.75 191 LYS A C 1
ATOM 1506 O O . LYS A 1 191 ? -3.481 -0.593 -1.393 1.00 82.75 191 LYS A O 1
ATOM 1511 N N . ILE A 1 192 ? -4.610 -2.334 -2.263 1.00 84.50 192 ILE A N 1
ATOM 1512 C CA . ILE A 1 192 ? -4.537 -1.869 -3.658 1.00 84.50 192 ILE A CA 1
ATOM 1513 C C . ILE A 1 192 ? -5.403 -0.619 -3.850 1.00 84.50 192 ILE A C 1
ATOM 1515 O O . ILE A 1 192 ? -4.953 0.332 -4.479 1.00 84.50 192 ILE A O 1
ATOM 1519 N N . ILE A 1 193 ? -6.614 -0.596 -3.286 1.00 82.38 193 ILE A N 1
ATOM 1520 C CA . ILE A 1 193 ? -7.519 0.562 -3.354 1.00 82.38 193 ILE A CA 1
ATOM 1521 C C . ILE A 1 193 ? -6.906 1.760 -2.620 1.00 82.38 193 ILE A C 1
ATOM 1523 O O . ILE A 1 193 ? -6.760 2.827 -3.210 1.00 82.38 193 ILE A O 1
ATOM 1527 N N . ASP A 1 194 ? -6.450 1.558 -1.381 1.00 81.12 194 ASP A N 1
ATOM 1528 C CA . ASP A 1 194 ? -5.827 2.598 -0.547 1.00 81.12 194 ASP A CA 1
ATOM 1529 C C . ASP A 1 194 ? -4.514 3.154 -1.143 1.00 81.12 194 ASP A C 1
ATOM 1531 O O . ASP A 1 194 ? -4.007 4.186 -0.698 1.00 81.12 194 ASP A O 1
ATOM 1535 N N . GLY A 1 195 ? -3.914 2.439 -2.099 1.00 81.50 195 GLY A N 1
ATOM 1536 C CA . GLY A 1 195 ? -2.645 2.770 -2.747 1.00 81.50 195 GLY A CA 1
ATOM 1537 C C . GLY A 1 195 ? -2.752 2.982 -4.257 1.00 81.50 195 GLY A C 1
ATOM 1538 O O . GLY A 1 195 ? -1.724 2.954 -4.934 1.00 81.50 195 GLY A O 1
ATOM 1539 N N . ILE A 1 196 ? -3.961 3.166 -4.798 1.00 86.19 196 ILE A N 1
ATOM 1540 C CA . ILE A 1 196 ? -4.189 3.144 -6.248 1.00 86.19 196 ILE A CA 1
ATOM 1541 C C . ILE A 1 196 ? -3.396 4.226 -6.987 1.00 86.19 196 ILE A C 1
ATOM 1543 O O . ILE A 1 196 ? -2.819 3.955 -8.034 1.00 86.19 196 ILE A O 1
ATOM 1547 N N . GLU A 1 197 ? -3.283 5.428 -6.423 1.00 84.50 197 GLU A N 1
ATOM 1548 C CA . GLU A 1 197 ? -2.520 6.529 -7.027 1.00 84.50 197 GLU A CA 1
ATOM 1549 C C . GLU A 1 197 ? -1.026 6.200 -7.140 1.00 84.50 197 GLU A C 1
ATOM 1551 O O . GLU A 1 197 ? -0.403 6.436 -8.176 1.00 84.50 197 GLU A O 1
ATOM 1556 N N . PHE A 1 198 ? -0.457 5.593 -6.096 1.00 87.50 198 PHE A N 1
ATOM 1557 C CA . PHE A 1 198 ? 0.939 5.161 -6.085 1.00 87.50 198 PHE A CA 1
ATOM 1558 C C . PHE A 1 198 ? 1.183 4.032 -7.092 1.00 87.50 198 PHE A C 1
ATOM 1560 O O . PHE A 1 198 ? 2.155 4.071 -7.845 1.00 87.50 198 PHE A O 1
ATOM 1567 N N . LEU A 1 199 ? 0.263 3.067 -7.163 1.00 90.50 199 LEU A N 1
ATOM 1568 C CA . LEU A 1 199 ? 0.303 1.983 -8.144 1.00 90.50 199 LEU A CA 1
ATOM 1569 C C . LEU A 1 199 ? 0.269 2.520 -9.584 1.00 90.50 199 LEU A C 1
ATOM 1571 O O . LEU A 1 199 ? 1.052 2.083 -10.429 1.00 90.50 199 LEU A O 1
ATOM 1575 N N . MET A 1 200 ? -0.602 3.496 -9.855 1.00 90.75 200 MET A N 1
ATOM 1576 C CA . MET A 1 200 ? -0.706 4.132 -11.169 1.00 90.75 200 MET A CA 1
ATOM 1577 C C . MET A 1 200 ? 0.549 4.939 -11.523 1.00 90.75 200 MET A C 1
ATOM 1579 O O . MET A 1 200 ? 0.979 4.889 -12.675 1.00 90.75 200 MET A O 1
ATOM 1583 N N . LEU A 1 201 ? 1.181 5.620 -10.555 1.00 91.00 201 LEU A N 1
ATOM 1584 C CA . LEU A 1 201 ? 2.468 6.288 -10.776 1.00 91.00 201 LEU A CA 1
ATOM 1585 C C . LEU A 1 201 ? 3.557 5.282 -11.174 1.00 91.00 201 LEU A C 1
ATOM 1587 O O . LEU A 1 201 ? 4.270 5.517 -12.149 1.00 91.00 201 LEU A O 1
ATOM 1591 N N . ILE A 1 202 ? 3.700 4.177 -10.434 1.00 92.69 202 ILE A N 1
ATOM 1592 C CA . ILE A 1 202 ? 4.710 3.149 -10.733 1.00 92.69 202 ILE A CA 1
ATOM 1593 C C . ILE A 1 202 ? 4.512 2.625 -12.156 1.00 92.69 202 ILE A C 1
ATOM 1595 O O . ILE A 1 202 ? 5.474 2.546 -12.921 1.00 92.69 202 ILE A O 1
ATOM 1599 N N . ALA A 1 203 ? 3.268 2.309 -12.525 1.00 93.81 203 ALA A N 1
ATOM 1600 C CA . ALA A 1 203 ? 2.939 1.838 -13.864 1.00 93.81 203 ALA A CA 1
ATOM 1601 C C . ALA A 1 203 ? 3.286 2.878 -14.946 1.00 93.81 203 ALA A C 1
ATOM 1603 O O . ALA A 1 203 ? 3.899 2.524 -15.952 1.00 93.81 203 ALA A O 1
ATOM 1604 N N . ASP A 1 204 ? 2.962 4.159 -14.740 1.00 94.19 204 ASP A N 1
ATOM 1605 C CA . ASP A 1 204 ? 3.289 5.239 -15.683 1.00 94.19 204 ASP A CA 1
ATOM 1606 C C . ASP A 1 204 ? 4.805 5.421 -15.866 1.00 94.19 204 ASP A C 1
ATOM 1608 O O . ASP A 1 204 ? 5.309 5.402 -16.992 1.00 94.19 204 ASP A O 1
ATOM 1612 N N . LEU A 1 205 ? 5.559 5.526 -14.768 1.00 93.81 205 LEU A N 1
ATOM 1613 C CA . LEU A 1 205 ? 7.018 5.667 -14.811 1.00 93.81 205 LEU A CA 1
ATOM 1614 C C . LEU A 1 205 ? 7.680 4.455 -15.471 1.00 93.81 205 LEU A C 1
ATOM 1616 O O . LEU A 1 205 ? 8.621 4.602 -16.256 1.00 93.81 205 LEU A O 1
ATOM 1620 N N . LYS A 1 206 ? 7.160 3.255 -15.206 1.00 95.62 206 LYS A N 1
ATOM 1621 C CA . LYS A 1 206 ? 7.636 2.020 -15.824 1.00 95.62 206 LYS A CA 1
ATOM 1622 C C . LYS A 1 206 ? 7.358 1.996 -17.325 1.00 95.62 206 LYS A C 1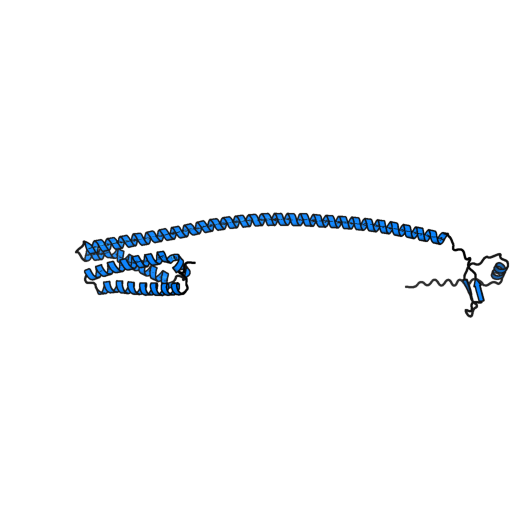
ATOM 1624 O O . LYS A 1 206 ? 8.257 1.650 -18.090 1.00 95.62 206 LYS A O 1
ATOM 1629 N N . ASN A 1 207 ? 6.160 2.402 -17.748 1.00 95.00 207 ASN A N 1
ATOM 1630 C CA . ASN A 1 207 ? 5.786 2.505 -19.161 1.00 95.00 207 ASN A CA 1
ATOM 1631 C C . ASN A 1 207 ? 6.714 3.465 -19.911 1.00 95.00 207 ASN A C 1
ATOM 1633 O O . ASN A 1 207 ? 7.229 3.125 -20.975 1.00 95.00 207 ASN A O 1
ATOM 1637 N N . LYS A 1 208 ? 6.982 4.639 -19.331 1.00 94.00 208 LYS A N 1
ATOM 1638 C CA . LYS A 1 208 ? 7.911 5.624 -19.901 1.00 94.00 208 LYS A CA 1
ATOM 1639 C C . LYS A 1 208 ? 9.336 5.083 -19.975 1.00 94.00 208 LYS A C 1
ATOM 1641 O O . LYS A 1 208 ? 9.979 5.209 -21.013 1.00 94.00 208 LYS A O 1
ATOM 1646 N N . SER A 1 209 ? 9.801 4.424 -18.915 1.00 95.06 209 SER A N 1
ATOM 1647 C CA . SER A 1 209 ? 11.132 3.810 -18.883 1.00 95.06 209 SER A CA 1
ATOM 1648 C C . SER A 1 209 ? 11.280 2.725 -19.952 1.00 95.06 209 SER A C 1
ATOM 1650 O O . SER A 1 209 ? 12.260 2.722 -20.689 1.00 95.06 209 SER A O 1
ATOM 1652 N N . SER A 1 210 ? 10.276 1.851 -20.091 1.00 96.25 210 SER A N 1
ATOM 1653 C CA . SER A 1 210 ? 10.214 0.830 -21.144 1.00 96.25 210 SER A CA 1
ATOM 1654 C C . SER A 1 210 ? 10.282 1.447 -22.533 1.00 96.25 210 SER A C 1
ATOM 1656 O O . SER A 1 210 ? 11.021 0.953 -23.376 1.00 96.25 210 SER A O 1
ATOM 1658 N N . PHE A 1 211 ? 9.526 2.521 -22.767 1.00 95.50 211 PHE A N 1
ATOM 1659 C CA . PHE A 1 211 ? 9.500 3.190 -24.059 1.00 95.50 211 PHE A CA 1
ATOM 1660 C C . PHE A 1 211 ? 10.868 3.773 -24.420 1.00 95.50 211 PHE A C 1
ATOM 1662 O O . PHE A 1 211 ? 11.371 3.522 -25.513 1.00 95.50 211 PHE A O 1
ATOM 1669 N N . VAL A 1 212 ? 11.500 4.502 -23.497 1.00 94.75 212 VAL A N 1
ATOM 1670 C CA . VAL A 1 212 ? 12.817 5.110 -23.734 1.00 94.75 212 VAL A CA 1
ATOM 1671 C C . VAL A 1 212 ? 13.899 4.046 -23.919 1.00 94.75 212 VAL A C 1
ATOM 1673 O O . VAL A 1 212 ? 14.710 4.170 -24.836 1.00 94.75 212 VAL A O 1
ATOM 1676 N N . LEU A 1 213 ? 13.893 2.977 -23.115 1.00 95.94 213 LEU A N 1
ATOM 1677 C CA . LEU A 1 213 ? 14.808 1.845 -23.293 1.00 95.94 213 LEU A CA 1
ATOM 1678 C C . LEU A 1 213 ? 14.604 1.166 -24.648 1.00 95.94 213 LEU A C 1
ATOM 1680 O O . LEU A 1 213 ? 15.574 0.996 -25.378 1.00 95.94 213 LEU A O 1
ATOM 1684 N N . GLY A 1 214 ? 13.361 0.846 -25.014 1.00 94.00 214 GLY A N 1
ATOM 1685 C CA . GLY A 1 214 ? 13.044 0.208 -26.290 1.00 94.00 214 GLY A CA 1
ATOM 1686 C C . GLY A 1 214 ? 13.484 1.051 -27.487 1.00 94.00 214 GLY A C 1
ATOM 1687 O O . GLY A 1 214 ? 14.194 0.561 -28.355 1.00 94.00 214 GLY A O 1
ATOM 1688 N N . GLN A 1 215 ? 13.161 2.348 -27.498 1.00 94.50 215 GLN A N 1
ATOM 1689 C CA . GLN A 1 215 ? 13.598 3.263 -28.562 1.00 94.50 215 GLN A CA 1
ATOM 1690 C C . GLN A 1 215 ? 15.123 3.387 -28.643 1.00 94.50 215 GLN A C 1
ATOM 1692 O O . GLN A 1 215 ? 15.685 3.457 -29.735 1.00 94.50 215 GLN A O 1
ATOM 1697 N N . THR A 1 216 ? 15.802 3.411 -27.495 1.00 94.38 216 THR A N 1
ATOM 1698 C CA . THR A 1 216 ? 17.265 3.484 -27.468 1.00 94.38 216 THR A CA 1
ATOM 1699 C C . THR A 1 216 ? 17.888 2.201 -28.012 1.00 94.38 216 THR A C 1
ATOM 1701 O O . THR A 1 216 ? 18.803 2.270 -28.825 1.00 94.38 216 THR A O 1
ATOM 1704 N N . HIS A 1 217 ? 17.373 1.034 -27.624 1.00 95.25 217 HIS A N 1
ATOM 1705 C CA . HIS A 1 217 ? 17.860 -0.254 -28.114 1.00 95.25 217 HIS A CA 1
ATOM 1706 C C . HIS A 1 217 ? 17.594 -0.444 -29.618 1.00 95.25 217 HIS A C 1
ATOM 1708 O O . HIS A 1 217 ? 18.513 -0.837 -30.330 1.00 95.25 217 HIS A O 1
ATOM 1714 N N . ILE A 1 218 ? 16.430 -0.027 -30.137 1.00 94.69 218 ILE A N 1
ATOM 1715 C CA . ILE A 1 218 ? 16.158 0.013 -31.591 1.00 94.69 218 ILE A CA 1
ATOM 1716 C C . ILE A 1 218 ? 17.199 0.877 -32.313 1.00 94.69 218 ILE A C 1
ATOM 1718 O O . ILE A 1 218 ? 17.786 0.465 -33.311 1.00 94.69 218 ILE A O 1
ATOM 1722 N N . ARG A 1 219 ? 17.493 2.076 -31.790 1.00 93.31 219 ARG A N 1
ATOM 1723 C CA . ARG A 1 219 ? 18.507 2.963 -32.383 1.00 93.31 219 ARG A CA 1
ATOM 1724 C C . ARG A 1 219 ? 19.899 2.322 -32.416 1.00 93.31 219 ARG A C 1
ATOM 1726 O O . ARG A 1 219 ? 20.674 2.593 -33.331 1.00 93.31 219 ARG A O 1
ATOM 1733 N N . LEU A 1 220 ? 20.223 1.501 -31.422 1.00 94.06 220 LEU A N 1
ATOM 1734 C CA . LEU A 1 220 ? 21.492 0.779 -31.326 1.00 94.06 220 LEU A CA 1
ATOM 1735 C C . LEU A 1 220 ? 21.539 -0.492 -32.198 1.00 94.06 220 LEU A C 1
ATOM 1737 O O . LEU A 1 220 ? 22.584 -1.142 -32.228 1.00 94.06 220 LEU A O 1
ATOM 1741 N N . GLY A 1 221 ? 20.456 -0.834 -32.909 1.00 93.94 221 GLY A N 1
ATOM 1742 C CA . GLY A 1 221 ? 20.338 -2.070 -33.691 1.00 93.94 221 GLY A CA 1
ATOM 1743 C C . GLY A 1 221 ? 20.130 -3.320 -32.829 1.00 93.94 221 GLY A C 1
ATOM 1744 O O . GLY A 1 221 ? 20.498 -4.417 -33.235 1.00 93.94 221 GLY A O 1
ATOM 1745 N N . GLU A 1 222 ? 19.596 -3.151 -31.618 1.00 95.62 222 GLU A N 1
ATOM 1746 C CA . GLU A 1 222 ? 19.393 -4.194 -30.607 1.00 95.62 222 GLU A CA 1
ATOM 1747 C C . GLU A 1 222 ? 17.893 -4.519 -30.463 1.00 95.62 222 GLU A C 1
ATOM 1749 O O . GLU A 1 222 ? 17.321 -4.425 -29.374 1.00 95.62 222 GLU A O 1
ATOM 1754 N N . ASP A 1 223 ? 17.242 -4.871 -31.575 1.00 94.50 223 ASP A N 1
ATOM 1755 C CA . ASP A 1 223 ? 15.781 -5.033 -31.651 1.00 94.50 223 ASP A CA 1
ATOM 1756 C C . ASP A 1 223 ? 15.245 -6.123 -30.709 1.00 94.50 223 ASP A C 1
ATOM 1758 O O . ASP A 1 223 ? 14.226 -5.915 -30.050 1.00 94.50 223 ASP A O 1
ATOM 1762 N N . ASP A 1 224 ? 15.965 -7.240 -30.558 1.00 95.62 224 ASP A N 1
ATOM 1763 C CA . ASP A 1 224 ? 15.586 -8.321 -29.636 1.00 95.62 224 ASP A CA 1
ATOM 1764 C C . ASP A 1 224 ? 15.519 -7.829 -28.179 1.00 95.62 224 ASP A C 1
ATOM 1766 O O . ASP A 1 224 ? 14.599 -8.160 -27.429 1.00 95.62 224 ASP A O 1
ATOM 1770 N N . ILE A 1 225 ? 16.472 -6.975 -27.784 1.00 94.94 225 ILE A N 1
ATOM 1771 C CA . ILE A 1 225 ? 16.523 -6.386 -26.440 1.00 94.94 225 ILE A CA 1
ATOM 1772 C C . ILE A 1 225 ? 15.394 -5.365 -26.271 1.00 94.94 225 ILE A C 1
ATOM 1774 O O . ILE A 1 225 ? 14.766 -5.292 -25.213 1.00 94.94 225 ILE A O 1
ATOM 1778 N N . ALA A 1 226 ? 15.115 -4.565 -27.303 1.00 95.62 226 ALA A N 1
ATOM 1779 C CA . ALA A 1 226 ? 14.002 -3.624 -27.280 1.00 95.62 226 ALA A CA 1
ATOM 1780 C C . ALA A 1 226 ? 12.658 -4.344 -27.094 1.00 95.62 226 ALA A C 1
ATOM 1782 O O . ALA A 1 226 ? 11.840 -3.911 -26.275 1.00 95.62 226 ALA A O 1
ATOM 1783 N N . GLN A 1 227 ? 12.459 -5.454 -27.810 1.00 95.12 227 GLN A N 1
ATOM 1784 C CA . GLN A 1 227 ? 11.252 -6.266 -27.728 1.00 95.12 227 GLN A CA 1
ATOM 1785 C C . GLN A 1 227 ? 11.046 -6.829 -26.317 1.00 95.12 227 GLN A C 1
ATOM 1787 O O . GLN A 1 227 ? 9.944 -6.717 -25.782 1.00 95.12 227 GLN A O 1
ATOM 1792 N N . GLU A 1 228 ? 12.106 -7.307 -25.655 1.00 96.25 228 GLU A N 1
ATOM 1793 C CA . GLU A 1 228 ? 12.025 -7.808 -24.275 1.00 96.25 228 GLU A CA 1
ATOM 1794 C C . GLU A 1 228 ? 11.441 -6.759 -23.306 1.00 96.25 228 GLU A C 1
ATOM 1796 O O . GLU A 1 228 ? 10.585 -7.071 -22.471 1.00 96.25 228 GLU A O 1
ATOM 1801 N N . TYR A 1 229 ? 11.857 -5.491 -23.419 1.00 96.44 229 TYR A N 1
ATOM 1802 C CA . TYR A 1 229 ? 11.304 -4.424 -22.578 1.00 96.44 229 TYR A CA 1
ATOM 1803 C C . TYR A 1 229 ? 9.819 -4.188 -22.853 1.00 96.44 229 TYR A C 1
ATOM 1805 O O . TYR A 1 229 ? 9.052 -4.022 -21.900 1.00 96.44 229 TYR A O 1
ATOM 1813 N N . PHE A 1 230 ? 9.404 -4.179 -24.123 1.00 96.38 230 PHE A N 1
ATOM 1814 C CA . PHE A 1 230 ? 8.003 -3.991 -24.496 1.00 96.38 230 PHE A CA 1
ATOM 1815 C C . PHE A 1 230 ? 7.119 -5.153 -24.045 1.00 96.38 230 PHE A C 1
ATOM 1817 O O . PHE A 1 230 ? 6.025 -4.906 -23.528 1.00 96.38 230 PHE A O 1
ATOM 1824 N N . ASP A 1 231 ? 7.598 -6.389 -24.157 1.00 96.69 231 ASP A N 1
ATOM 1825 C CA . ASP A 1 231 ? 6.872 -7.588 -23.736 1.00 96.69 231 ASP A CA 1
ATOM 1826 C C . ASP A 1 231 ? 6.690 -7.598 -22.219 1.00 96.69 231 ASP A C 1
ATOM 1828 O O . ASP A 1 231 ? 5.561 -7.582 -21.722 1.00 96.69 231 ASP A O 1
ATOM 1832 N N . ARG A 1 232 ? 7.783 -7.435 -21.459 1.00 95.75 232 ARG A N 1
ATOM 1833 C CA . ARG A 1 232 ? 7.727 -7.317 -19.989 1.00 95.75 232 ARG A CA 1
ATOM 1834 C C . ARG A 1 232 ? 6.842 -6.164 -19.532 1.00 95.75 232 ARG A C 1
ATOM 1836 O O . ARG A 1 232 ? 6.282 -6.180 -18.428 1.00 95.75 232 ARG A O 1
ATOM 1843 N N . ASN A 1 233 ? 6.747 -5.106 -20.333 1.00 95.38 233 ASN A N 1
ATOM 1844 C CA . ASN A 1 233 ? 5.849 -4.005 -20.049 1.00 95.38 233 ASN A CA 1
ATOM 1845 C C . ASN A 1 233 ? 4.385 -4.356 -20.297 1.00 95.38 233 ASN A C 1
ATOM 1847 O O . ASN A 1 233 ? 3.544 -4.129 -19.422 1.00 95.38 233 ASN A O 1
ATOM 1851 N N . THR A 1 234 ? 4.104 -4.961 -21.441 1.00 95.75 234 THR A N 1
ATOM 1852 C CA . THR A 1 234 ? 2.779 -5.434 -21.833 1.00 95.75 234 THR A CA 1
ATOM 1853 C C . THR A 1 234 ? 2.229 -6.434 -20.822 1.00 95.75 234 THR A C 1
ATOM 1855 O O . THR A 1 234 ? 1.135 -6.212 -20.300 1.00 95.75 234 THR A O 1
ATOM 1858 N N . ASP A 1 235 ? 3.015 -7.436 -20.438 1.00 94.81 235 ASP A N 1
ATOM 1859 C CA . ASP A 1 235 ? 2.611 -8.477 -19.490 1.00 94.81 235 ASP A CA 1
ATOM 1860 C C . ASP A 1 235 ? 2.186 -7.891 -18.142 1.00 94.81 235 ASP A C 1
ATOM 1862 O O . ASP A 1 235 ? 1.073 -8.122 -17.663 1.00 94.81 235 ASP A O 1
ATOM 1866 N N . SER A 1 236 ? 3.028 -7.038 -17.552 1.00 93.56 236 SER A N 1
ATOM 1867 C CA . SER A 1 236 ? 2.704 -6.402 -16.268 1.00 93.56 236 SER A CA 1
ATOM 1868 C C . SER A 1 236 ? 1.455 -5.510 -16.342 1.00 93.56 236 SER A C 1
ATOM 1870 O O . SER A 1 236 ? 0.661 -5.472 -15.402 1.00 93.56 236 SER A O 1
ATOM 1872 N N . ASN A 1 237 ? 1.229 -4.833 -17.474 1.00 94.56 237 ASN A N 1
ATOM 1873 C CA . ASN A 1 237 ? 0.041 -4.006 -17.680 1.00 94.56 237 ASN A CA 1
ATOM 1874 C C . ASN A 1 237 ? -1.224 -4.849 -17.859 1.00 94.56 237 ASN A C 1
ATOM 1876 O O . ASN A 1 237 ? -2.293 -4.440 -17.406 1.00 94.56 237 ASN A O 1
ATOM 1880 N N . ILE A 1 238 ? -1.128 -6.017 -18.497 1.00 95.94 238 ILE A N 1
ATOM 1881 C CA . ILE A 1 238 ? -2.240 -6.969 -18.605 1.00 95.94 238 ILE A CA 1
ATOM 1882 C C . ILE A 1 238 ? -2.645 -7.451 -17.211 1.00 95.94 238 ILE A C 1
ATOM 1884 O O . ILE A 1 238 ? -3.832 -7.426 -16.878 1.00 95.94 238 ILE A O 1
ATOM 1888 N N . ILE A 1 239 ? -1.673 -7.815 -16.370 1.00 94.06 239 ILE A N 1
ATOM 1889 C CA . ILE A 1 239 ? -1.925 -8.256 -14.991 1.00 94.06 239 ILE A CA 1
ATOM 1890 C C . ILE A 1 239 ? -2.571 -7.129 -14.179 1.00 94.06 239 ILE A C 1
ATOM 1892 O O . ILE A 1 239 ? -3.612 -7.347 -13.553 1.00 94.06 239 ILE A O 1
ATOM 1896 N N . LEU A 1 240 ? -2.021 -5.911 -14.247 1.00 93.62 240 LEU A N 1
ATOM 1897 C CA . LEU A 1 240 ? -2.592 -4.730 -13.595 1.00 93.62 240 LEU A CA 1
ATOM 1898 C C . LEU A 1 240 ? -4.045 -4.499 -14.033 1.00 93.62 240 LEU A C 1
ATOM 1900 O O . LEU A 1 240 ? -4.938 -4.396 -13.194 1.00 93.62 240 LEU A O 1
ATOM 1904 N N . ARG A 1 241 ? -4.310 -4.466 -15.345 1.00 93.06 241 ARG A N 1
ATOM 1905 C CA . ARG A 1 241 ? -5.660 -4.261 -15.894 1.00 93.06 241 ARG A CA 1
ATOM 1906 C C . ARG A 1 241 ? -6.629 -5.350 -15.457 1.00 93.06 241 ARG A C 1
ATOM 1908 O O . ARG A 1 241 ? -7.759 -5.034 -15.095 1.00 93.06 241 ARG A O 1
ATOM 1915 N N . SER A 1 242 ? -6.196 -6.608 -15.466 1.00 91.62 242 SER A N 1
ATOM 1916 C CA . SER A 1 242 ? -6.996 -7.736 -14.989 1.00 91.62 242 SER A CA 1
ATOM 1917 C C . SER A 1 242 ? -7.375 -7.548 -13.518 1.00 91.62 242 SER A C 1
ATOM 1919 O O . SER A 1 242 ? -8.555 -7.609 -13.160 1.00 91.62 242 SER A O 1
ATOM 1921 N N . ARG A 1 243 ? -6.398 -7.201 -12.671 1.00 89.75 243 ARG A N 1
ATOM 1922 C CA . ARG A 1 243 ? -6.611 -6.971 -11.238 1.00 89.75 243 ARG A CA 1
ATOM 1923 C C . ARG A 1 243 ? -7.550 -5.795 -10.969 1.00 89.75 243 ARG A C 1
ATOM 1925 O O . ARG A 1 243 ? -8.497 -5.937 -10.198 1.00 89.75 243 ARG A O 1
ATOM 1932 N N . LEU A 1 244 ? -7.345 -4.661 -11.638 1.00 89.44 244 LEU A N 1
ATOM 1933 C CA . LEU A 1 244 ? -8.225 -3.493 -11.524 1.00 89.44 244 LEU A CA 1
ATOM 1934 C C . LEU A 1 244 ? -9.631 -3.777 -12.069 1.00 89.44 244 LEU A C 1
ATOM 1936 O O . LEU A 1 244 ? -10.621 -3.324 -11.497 1.00 89.44 244 LEU A O 1
ATOM 1940 N N . GLY A 1 245 ? -9.738 -4.571 -13.135 1.00 88.88 245 GLY A N 1
ATOM 1941 C CA . GLY A 1 245 ? -11.011 -5.022 -13.690 1.00 88.88 245 GLY A CA 1
ATOM 1942 C C . GLY A 1 245 ? -11.816 -5.870 -12.703 1.00 88.88 245 GLY A C 1
ATOM 1943 O O . GLY A 1 245 ? -13.027 -5.683 -12.590 1.00 88.88 245 GLY A O 1
ATOM 1944 N N . LEU A 1 246 ? -11.155 -6.755 -11.950 1.00 87.38 246 LEU A N 1
ATOM 1945 C CA . LEU A 1 246 ? -11.786 -7.521 -10.870 1.00 87.38 246 LEU A CA 1
ATOM 1946 C C . LEU A 1 246 ? -12.294 -6.602 -9.753 1.00 87.38 246 LEU A C 1
ATOM 1948 O O . LEU A 1 246 ? -13.454 -6.708 -9.363 1.00 87.38 246 LEU A O 1
ATOM 1952 N N . LEU A 1 247 ? -11.468 -5.659 -9.294 1.00 86.12 247 LEU A N 1
ATOM 1953 C CA . LEU A 1 247 ? -11.840 -4.696 -8.249 1.00 86.12 247 LEU A CA 1
ATOM 1954 C C . LEU A 1 247 ? -13.004 -3.785 -8.668 1.00 86.12 247 LEU A C 1
ATOM 1956 O O . LEU A 1 247 ? -13.895 -3.482 -7.875 1.00 86.12 247 LEU A O 1
ATOM 1960 N N . LYS A 1 248 ? -13.054 -3.383 -9.941 1.00 85.12 248 LYS A N 1
ATOM 1961 C CA . LYS A 1 248 ? -14.180 -2.610 -10.475 1.00 85.12 248 LYS A CA 1
ATOM 1962 C C . LYS A 1 248 ? -15.490 -3.401 -10.414 1.00 85.12 248 LYS A C 1
ATOM 1964 O O . LYS A 1 248 ? -16.518 -2.836 -10.055 1.00 85.12 248 LYS A O 1
ATOM 1969 N N . LYS A 1 249 ? -15.462 -4.702 -10.728 1.00 83.75 249 LYS A N 1
ATOM 1970 C CA . LYS A 1 249 ? -16.652 -5.573 -10.679 1.00 83.75 249 LYS A CA 1
ATOM 1971 C C . LYS A 1 249 ? -17.199 -5.757 -9.264 1.00 83.75 249 LYS A C 1
ATOM 1973 O O . LYS A 1 249 ? -18.397 -5.961 -9.119 1.00 83.75 249 LYS A O 1
ATOM 1978 N N . THR A 1 250 ? -16.359 -5.655 -8.234 1.00 78.56 250 THR A N 1
ATOM 1979 C CA . THR A 1 250 ? -16.800 -5.740 -6.833 1.00 78.56 250 THR A CA 1
ATOM 1980 C C . THR A 1 250 ? -17.381 -4.426 -6.302 1.00 78.56 250 THR A C 1
ATOM 1982 O O . THR A 1 250 ? -17.647 -4.330 -5.110 1.00 78.56 250 THR A O 1
ATOM 1985 N N . GLY A 1 251 ? -17.537 -3.393 -7.143 1.00 71.69 251 GLY A N 1
ATOM 1986 C CA . GLY A 1 251 ? -18.007 -2.071 -6.718 1.00 71.69 251 GLY A CA 1
ATOM 1987 C C . GLY A 1 251 ? -16.986 -1.287 -5.890 1.00 71.69 251 GLY A C 1
ATOM 1988 O O . GLY A 1 251 ? -17.311 -0.228 -5.368 1.00 71.69 251 GLY A O 1
ATOM 1989 N N . ALA A 1 252 ? -15.740 -1.763 -5.795 1.00 71.50 252 ALA A N 1
ATOM 1990 C CA . ALA A 1 252 ? -14.745 -1.224 -4.869 1.00 71.50 252 ALA A CA 1
ATOM 1991 C C . ALA A 1 252 ? -14.225 0.179 -5.235 1.00 71.50 252 ALA A C 1
ATOM 1993 O O . ALA A 1 252 ? -13.555 0.815 -4.430 1.00 71.50 252 ALA A O 1
ATOM 1994 N N . PHE A 1 253 ? -14.531 0.651 -6.446 1.00 67.31 253 PHE A N 1
ATOM 1995 C CA . PHE A 1 253 ? -14.231 2.005 -6.918 1.00 67.31 253 PHE A CA 1
ATOM 1996 C C . PHE A 1 253 ? -15.496 2.853 -7.123 1.00 67.31 253 PHE A C 1
ATOM 1998 O O . PHE A 1 253 ? -15.426 3.899 -7.765 1.00 67.31 253 PHE A O 1
ATOM 2005 N N . SER A 1 254 ? -16.664 2.393 -6.656 1.00 59.19 254 SER A N 1
ATOM 2006 C CA . SER A 1 254 ? -17.877 3.208 -6.711 1.00 59.19 254 SER A CA 1
ATOM 2007 C C . SER A 1 254 ? -17.770 4.325 -5.671 1.00 59.19 254 SER A C 1
ATOM 2009 O O . SER A 1 254 ? -17.445 4.023 -4.522 1.00 59.19 254 SER A O 1
ATOM 2011 N N . PRO A 1 255 ? -18.040 5.592 -6.031 1.00 53.53 255 PRO A N 1
ATOM 2012 C CA . PRO A 1 255 ? -18.209 6.632 -5.029 1.00 53.53 255 PRO A CA 1
ATOM 2013 C C . PRO A 1 255 ? -19.410 6.242 -4.159 1.00 53.53 255 PRO A C 1
ATOM 2015 O O . PRO A 1 255 ? -20.490 5.963 -4.688 1.00 53.53 255 PRO A O 1
ATOM 2018 N N . HIS A 1 256 ? -19.185 6.128 -2.852 1.00 45.25 256 HIS A N 1
ATOM 2019 C CA . HIS A 1 256 ? -20.253 6.163 -1.859 1.00 45.25 256 HIS A CA 1
ATOM 2020 C C . HIS A 1 256 ? -20.561 7.618 -1.531 1.00 45.25 256 HIS A C 1
ATOM 2022 O O . HIS A 1 256 ? -19.585 8.386 -1.360 1.00 45.25 256 HIS A O 1
#

Radius of gyration: 60.76 Å; chains: 1; bounding box: 111×59×145 Å

Sequence (256 aa):
MNISILLERALPLSKNILERIESGELTVFGGTIRDQAGRIVKHLVFPPDGQSNQKTNLDELSEQINSTLNHTHTEIMGQLSNQTAILAAVNIVSAHNTNETIGKKLEEISDKIDRLDKKTAEIRDDIILNKIIKFSEIKSSSLTSIEEALYANKVQTDPQFIRLHIIPLRKTFNNLHAMLMDILSEFSNKKIIDGIEFLMLIADLKNKSSFVLGQTHIRLGEDDIAQEYFDRNTDSNIILRSRLGLLKKTGAFSPH

Secondary structure (DSSP, 8-state):
--------------HHHHHHHHTTSS---SEEEE-TTS-EEEEEPPPSS--HHHHHHHHHHHHHHHHHHHHHHHHHHHHHHHHHHHHHHHHHHHHHHHHHHHHHHHHHHHHHHHHHHHHHHHHHHHHHHHHHHHHHHHHHHHHHHHHHHHHHHHH---HHHHHHHTHHHHHHHHHHHHHHHHHHHH--HHHHHHTHHHHHHHHHHHHHHHHHHHHHHHHTT-HHHHHHHHHHHHHHHHHHHHHHHHHHHTTTTS--

Organism: Citrobacter freundii (NCBI:txid546)

pLDDT: mean 79.15, std 18.63, range [27.05, 96.69]

Foldseek 3Di:
DDDDPPPPPPDPPDVVVVVCVVVVVDDDAFDFDADPVRHGPDGHDHDPDDDPVVVVVVVVVVVVVVVVVVVVVVVVVVVVVVVVVVVVVVVVVVVVVVVVVVVVVVVVVVVVVVVVVVVVVVVVVVVVVVVVVVLCVLLVQLVVLLVQLVCCLPPPDDLVSSVVSNPSLVVSLVVLLVVLVCCLPPDDLVVCLVCVVVSVSSLVSNVSSLVSQLVSCVVVVNNVRNVVSVVSSVVSVVSVCVSVVVCVVVVVPPDD